Protein AF-A0A7X7KH69-F1 (afdb_monomer_lite)

Secondary structure (DSSP, 8-state):
-----SHHHHHHHHHGGGG--------------------------PPPBPPP-HHHHHHHHHHHHHHHHHHHHH--SHHHHHHHHHHHHHHHHS-----HHHHHHHHHHHHHHHHHTT-HHHHHHHHHHHHHHB--SS---HHHHHHHHHHHHHHHHT---HHHHHHHHHHHHHHHHHHGGG--HHHHHHHHHHHS--HHHHHHHHHHHHHHHHHHHHHSEEEEEEETTS-EEEEEE-TTSEEEETTS-EEEEEE-SSEEEEEETTS-EEEEESSP-TT-EEEEEESSS--EEEEEEEPPPP-----

pLDDT: mean 77.44, std 22.04, range [29.95, 98.25]

Foldseek 3Di:
DDDDDDPVVVVVVVVVVPPDDDDDDDDDDDDPDDPPPPDDDDDPQDDAAADDDDPLLVVLLVVLCVVCVVQVVVQPALQSLLVVLVVLLVVLPPPDPDDPSNSLSSLVSSLLSCLSSLNLPSNLSSLLCCLSRHDDPDPDALVVLLVQLVVLQVVLVVDPDSSSSSVSLSVSSSSLSNNLVVDDDPSNVVSCVSSPPCPVVCVVVVVLVVLVVVQLVLQAAKKWKDKPVGDTWIWGADPVQKIATPVRFIWGWDDDSFWIKTQTPVRWIKTWGPPDDQQWTKIFTDDPDGDMIMIMHHDPDPDPPDD

Structure (mmCIF, N/CA/C/O backbone):
data_AF-A0A7X7KH69-F1
#
_entry.id   AF-A0A7X7KH69-F1
#
loop_
_atom_site.group_PDB
_atom_site.id
_atom_site.type_symbol
_atom_site.label_atom_id
_atom_site.label_alt_id
_atom_site.label_comp_id
_atom_site.label_asym_id
_atom_site.label_entity_id
_atom_site.label_seq_id
_atom_site.pdbx_PDB_ins_code
_atom_site.Cartn_x
_atom_site.Cartn_y
_atom_site.Cartn_z
_atom_site.occupancy
_atom_site.B_iso_or_equiv
_atom_site.auth_seq_id
_atom_site.auth_comp_id
_atom_site.auth_asym_id
_atom_site.auth_atom_id
_atom_site.pdbx_PDB_model_num
ATOM 1 N N . MET A 1 1 ? 13.281 -44.113 -29.873 1.00 38.28 1 MET A N 1
ATOM 2 C CA . MET A 1 1 ? 14.241 -43.548 -28.903 1.00 38.28 1 MET A CA 1
ATOM 3 C C . MET A 1 1 ? 13.502 -42.483 -28.116 1.00 38.28 1 MET A C 1
ATOM 5 O O . MET A 1 1 ? 12.875 -41.625 -28.719 1.00 38.28 1 MET A O 1
ATOM 9 N N . ARG A 1 2 ? 13.436 -42.679 -26.797 1.00 35.75 2 ARG A N 1
ATOM 10 C CA . ARG A 1 2 ? 12.732 -41.837 -25.821 1.00 35.75 2 ARG A CA 1
ATOM 11 C C . ARG A 1 2 ? 13.421 -40.476 -25.715 1.00 35.75 2 ARG A C 1
ATOM 13 O O . ARG A 1 2 ? 14.634 -40.455 -25.837 1.00 35.75 2 ARG A O 1
ATOM 20 N N . ASN A 1 3 ? 12.646 -39.422 -25.457 1.00 39.16 3 ASN A N 1
ATOM 21 C CA . ASN A 1 3 ? 13.021 -38.246 -24.657 1.00 39.16 3 ASN A CA 1
ATOM 22 C C . ASN A 1 3 ? 11.737 -37.485 -24.280 1.00 39.16 3 ASN A C 1
ATOM 24 O O . ASN A 1 3 ? 11.425 -36.429 -24.816 1.00 39.16 3 ASN A O 1
ATOM 28 N N . GLY A 1 4 ? 10.954 -38.086 -23.384 1.00 44.78 4 GLY A N 1
ATOM 29 C CA . GLY A 1 4 ? 9.964 -37.387 -22.571 1.00 44.78 4 GLY A CA 1
ATOM 30 C C . GLY A 1 4 ? 10.474 -37.420 -21.137 1.00 44.78 4 GLY A C 1
ATOM 31 O O . GLY A 1 4 ? 10.320 -38.445 -20.486 1.00 44.78 4 GLY A O 1
ATOM 32 N N . SER A 1 5 ? 11.170 -36.367 -20.700 1.00 46.69 5 SER A N 1
ATOM 33 C CA . SER A 1 5 ? 11.625 -36.204 -19.310 1.00 46.69 5 SER A CA 1
ATOM 34 C C . SER A 1 5 ? 12.152 -34.784 -19.072 1.00 46.69 5 SER A C 1
ATOM 36 O O . SER A 1 5 ? 13.357 -34.579 -19.024 1.00 46.69 5 SER A O 1
ATOM 38 N N . THR A 1 6 ? 11.268 -33.788 -18.974 1.00 53.06 6 THR A N 1
ATOM 39 C CA . THR A 1 6 ? 11.650 -32.457 -18.441 1.00 53.06 6 THR A CA 1
ATOM 40 C C . THR A 1 6 ? 10.549 -31.764 -17.636 1.00 53.06 6 THR A C 1
ATOM 42 O O . THR A 1 6 ? 10.861 -30.946 -16.782 1.00 53.06 6 THR A O 1
ATOM 45 N N . ILE A 1 7 ? 9.269 -32.117 -17.808 1.00 47.06 7 ILE A N 1
ATOM 46 C CA . ILE A 1 7 ? 8.176 -31.481 -17.039 1.00 47.06 7 ILE A CA 1
ATOM 47 C C . ILE A 1 7 ? 7.897 -32.216 -15.714 1.00 47.06 7 ILE A C 1
ATOM 49 O O . ILE A 1 7 ? 7.497 -31.598 -14.732 1.00 47.06 7 ILE A O 1
ATOM 53 N N . ALA A 1 8 ? 8.167 -33.522 -15.641 1.00 39.78 8 ALA A N 1
ATOM 54 C CA . ALA A 1 8 ? 7.931 -34.305 -14.425 1.00 39.78 8 ALA A CA 1
ATOM 55 C C . ALA A 1 8 ? 9.004 -34.092 -13.337 1.00 39.78 8 ALA A C 1
ATOM 57 O O . ALA A 1 8 ? 8.704 -34.250 -12.158 1.00 39.78 8 ALA A O 1
ATOM 58 N N . GLU A 1 9 ? 10.230 -33.696 -13.697 1.00 41.50 9 GLU A N 1
ATOM 59 C CA . GLU A 1 9 ? 11.323 -33.530 -12.723 1.00 41.50 9 GLU A CA 1
ATOM 60 C C . GLU A 1 9 ? 11.293 -32.172 -12.000 1.00 41.50 9 GLU A C 1
ATOM 62 O O . GLU A 1 9 ? 11.645 -32.114 -10.823 1.00 41.50 9 GLU A O 1
ATOM 67 N N . MET A 1 10 ? 10.766 -31.103 -12.619 1.00 42.34 10 MET A N 1
ATOM 68 C CA . MET A 1 10 ? 10.585 -29.809 -11.929 1.00 42.34 10 MET A CA 1
ATOM 69 C C . MET A 1 10 ? 9.489 -29.847 -10.851 1.00 42.34 10 MET A C 1
ATOM 71 O O . MET A 1 10 ? 9.537 -29.075 -9.896 1.00 42.34 10 MET A O 1
ATOM 75 N N . LEU A 1 11 ? 8.533 -30.774 -10.956 1.00 40.66 11 LEU A N 1
ATOM 76 C CA . LEU A 1 11 ? 7.446 -30.936 -9.984 1.00 40.66 11 LEU A CA 1
ATOM 77 C C . LEU A 1 11 ? 7.886 -31.695 -8.718 1.00 40.66 11 LEU A C 1
ATOM 79 O O . LEU A 1 11 ? 7.328 -31.483 -7.645 1.00 40.66 11 LEU A O 1
ATOM 83 N N . VAL A 1 12 ? 8.925 -32.532 -8.806 1.00 39.53 12 VAL A N 1
ATOM 84 C CA . VAL A 1 12 ? 9.412 -33.324 -7.663 1.00 39.53 12 VAL A CA 1
ATOM 85 C C . VAL A 1 12 ? 10.271 -32.485 -6.713 1.00 39.53 12 VAL A C 1
ATOM 87 O O . VAL A 1 12 ? 10.205 -32.684 -5.501 1.00 39.53 12 VAL A O 1
ATOM 90 N N . VAL A 1 13 ? 11.010 -31.492 -7.217 1.00 39.88 13 VA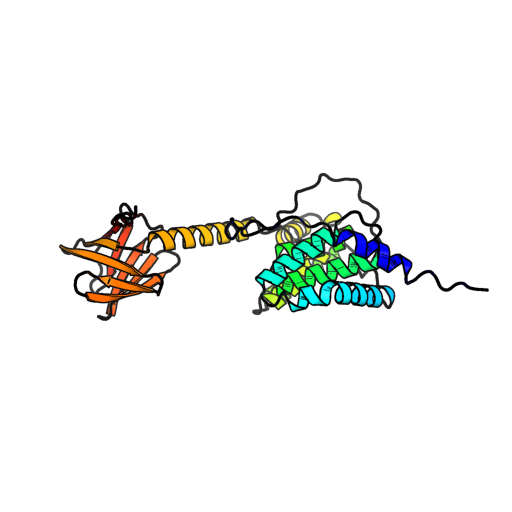L A N 1
ATOM 91 C CA . VAL A 1 13 ? 11.864 -30.639 -6.368 1.00 39.88 13 VAL A CA 1
ATOM 92 C C . VAL A 1 13 ? 11.036 -29.655 -5.528 1.00 39.88 13 VAL A C 1
ATOM 94 O O . VAL A 1 13 ? 11.417 -29.347 -4.401 1.00 39.88 13 VAL A O 1
ATOM 97 N N . LEU A 1 14 ? 9.850 -29.249 -5.998 1.00 36.12 14 LEU A N 1
ATOM 98 C CA . LEU A 1 14 ? 8.934 -28.405 -5.219 1.00 36.12 14 LEU A CA 1
ATOM 99 C C . LEU A 1 14 ? 8.156 -29.197 -4.143 1.00 36.12 14 LEU A C 1
ATOM 101 O O . LEU A 1 14 ? 7.797 -28.647 -3.103 1.00 36.12 14 LEU A O 1
ATOM 105 N N . CYS A 1 15 ? 7.922 -30.500 -4.349 1.00 32.53 15 CYS A N 1
ATOM 106 C CA . CYS A 1 15 ? 7.148 -31.334 -3.420 1.00 32.53 15 CYS A CA 1
ATOM 107 C C . CYS A 1 15 ? 7.918 -31.785 -2.164 1.00 32.53 15 CYS A C 1
ATOM 109 O O . CYS A 1 15 ? 7.284 -32.083 -1.152 1.00 32.53 15 CYS A O 1
ATOM 111 N N . VAL A 1 16 ? 9.255 -31.813 -2.173 1.00 32.88 16 VAL A N 1
ATOM 112 C CA . VAL A 1 16 ? 10.041 -32.309 -1.019 1.00 32.88 16 VAL A CA 1
ATOM 113 C C . VAL A 1 16 ? 10.088 -31.309 0.151 1.00 32.88 16 VAL A C 1
ATOM 115 O O . VAL A 1 16 ? 10.353 -31.704 1.284 1.00 32.88 16 VAL A O 1
ATOM 118 N N . VAL A 1 17 ? 9.732 -30.037 -0.055 1.00 39.84 17 VAL A N 1
ATOM 119 C CA . VAL A 1 17 ? 9.761 -29.017 1.016 1.00 39.84 17 VAL A CA 1
ATOM 120 C C . VAL A 1 17 ? 8.475 -28.998 1.870 1.00 39.84 17 VAL A C 1
ATOM 122 O O . VAL A 1 17 ? 8.477 -28.468 2.977 1.00 39.84 17 VAL A O 1
ATOM 125 N N . MET A 1 18 ? 7.385 -29.640 1.432 1.00 40.62 18 MET A N 1
ATOM 126 C CA . MET A 1 18 ? 6.078 -29.583 2.120 1.00 40.62 18 MET A CA 1
ATOM 127 C C . MET A 1 18 ? 5.853 -30.652 3.212 1.00 40.62 18 MET A C 1
ATOM 129 O O . MET A 1 18 ? 4.779 -30.693 3.809 1.00 40.62 18 MET A O 1
ATOM 133 N N . LEU A 1 19 ? 6.837 -31.509 3.512 1.00 38.75 19 LEU A N 1
ATOM 134 C CA . LEU A 1 19 ? 6.692 -32.634 4.460 1.00 38.75 19 LEU A CA 1
ATOM 135 C C . LEU A 1 19 ? 7.549 -32.517 5.737 1.00 38.75 19 LEU A C 1
ATOM 137 O O . LEU A 1 19 ? 7.843 -33.513 6.394 1.00 38.75 19 LEU A O 1
ATOM 141 N N . GLY A 1 20 ? 7.910 -31.294 6.133 1.00 29.95 20 GLY A N 1
ATOM 142 C CA . GLY A 1 20 ? 8.529 -30.995 7.428 1.00 29.95 20 GLY A CA 1
ATOM 143 C C . GLY A 1 20 ? 7.501 -30.567 8.475 1.00 29.95 20 GLY A C 1
ATOM 144 O O . GLY A 1 20 ? 7.294 -29.380 8.700 1.00 29.95 20 GLY A O 1
ATOM 145 N N . LEU A 1 21 ? 6.859 -31.546 9.109 1.00 35.81 21 LEU A N 1
ATOM 146 C CA . LEU A 1 21 ? 5.974 -31.389 10.263 1.00 35.81 21 LEU A CA 1
ATOM 147 C C . LEU A 1 21 ? 6.698 -30.639 11.408 1.00 35.81 21 LEU A C 1
ATOM 149 O O . LEU A 1 21 ? 7.581 -31.205 12.050 1.00 35.81 21 LEU A O 1
ATOM 153 N N . VAL A 1 22 ? 6.306 -29.397 11.710 1.00 35.09 22 VAL A N 1
ATOM 154 C CA . VAL A 1 22 ? 6.581 -28.767 13.013 1.00 35.09 22 VAL A CA 1
ATOM 155 C C . VAL A 1 22 ? 5.249 -28.467 13.687 1.00 35.09 22 VAL A C 1
ATOM 157 O O . VAL A 1 22 ? 4.374 -27.796 13.146 1.00 35.09 22 VAL A O 1
ATOM 160 N N . MET A 1 23 ? 5.111 -29.061 14.867 1.00 31.33 23 MET A N 1
ATOM 161 C CA . MET A 1 23 ? 3.953 -29.055 15.749 1.00 31.33 23 MET A CA 1
ATOM 162 C C . MET A 1 23 ? 3.439 -27.641 16.050 1.00 31.33 23 MET A C 1
ATOM 164 O O . MET A 1 23 ? 4.186 -26.768 16.487 1.00 31.33 23 MET A O 1
ATOM 168 N N . VAL A 1 24 ? 2.127 -27.464 15.893 1.00 35.06 24 VAL A N 1
ATOM 169 C CA . VAL A 1 24 ? 1.356 -26.344 16.440 1.00 35.06 24 VAL A CA 1
ATOM 170 C C . VAL A 1 24 ? 1.336 -26.441 17.968 1.00 35.06 24 VAL A C 1
ATOM 172 O O . VAL A 1 24 ? 0.975 -27.479 18.518 1.00 35.06 24 VAL A O 1
ATOM 175 N N . SER A 1 25 ? 1.647 -25.334 18.644 1.00 30.48 25 SER A N 1
ATOM 176 C CA . SER A 1 25 ? 1.255 -25.076 20.034 1.00 30.48 25 SER A CA 1
ATOM 177 C C . SER A 1 25 ? 0.552 -23.707 20.099 1.00 30.48 25 SER A C 1
ATOM 179 O O . SER A 1 25 ? 1.049 -22.768 19.470 1.00 30.48 25 SER A O 1
ATOM 181 N N . PRO A 1 26 ? -0.604 -23.552 20.780 1.00 46.53 26 PRO A N 1
ATOM 182 C CA . PRO A 1 26 ? -1.408 -22.337 20.712 1.00 46.53 26 PRO A CA 1
ATOM 183 C C . PRO A 1 26 ? -1.217 -21.464 21.961 1.00 46.53 26 PRO A C 1
ATOM 185 O O . PRO A 1 26 ? -1.762 -21.773 23.015 1.00 46.53 26 PRO A O 1
ATOM 188 N N . ALA A 1 27 ? -0.495 -20.348 21.853 1.00 35.38 27 ALA A N 1
ATOM 189 C CA . ALA A 1 27 ? -0.622 -19.215 22.779 1.00 35.38 27 ALA A CA 1
ATOM 190 C C . ALA A 1 27 ? 0.132 -17.989 22.242 1.00 35.38 27 ALA A C 1
ATOM 192 O O . ALA A 1 27 ? 1.356 -17.996 22.157 1.00 35.38 27 ALA A O 1
ATOM 193 N N . GLY A 1 28 ? -0.588 -16.916 21.913 1.00 30.09 28 GLY A N 1
ATOM 194 C CA . GLY A 1 28 ? 0.017 -15.622 21.586 1.00 30.09 28 GLY A CA 1
ATOM 195 C C . GLY A 1 28 ? -0.954 -14.719 20.833 1.00 30.09 28 GLY A C 1
ATOM 196 O O . GLY A 1 28 ? -1.352 -15.041 19.722 1.00 30.09 28 GLY A O 1
ATOM 197 N N . GLY A 1 29 ? -1.380 -13.627 21.471 1.00 32.28 29 GLY A N 1
ATOM 198 C CA . GLY A 1 29 ? -2.400 -12.697 20.981 1.00 32.28 29 GLY A CA 1
ATOM 199 C C . GLY A 1 29 ? -2.051 -11.937 19.687 1.00 32.28 29 GLY A C 1
ATOM 200 O O . GLY A 1 29 ? -0.991 -12.137 19.098 1.00 32.28 29 GLY A O 1
ATOM 201 N N . PRO A 1 30 ? -2.956 -11.051 19.227 1.00 35.72 30 PRO A N 1
ATOM 202 C CA . PRO A 1 30 ? -2.847 -10.390 17.932 1.00 35.72 30 PRO A CA 1
ATOM 203 C C . PRO A 1 30 ? -1.725 -9.345 17.941 1.00 35.72 30 PRO A C 1
ATOM 205 O O . PRO A 1 30 ? -1.923 -8.203 18.352 1.00 35.72 30 PRO A O 1
ATOM 208 N N . SER A 1 31 ? -0.550 -9.729 17.454 1.00 36.06 31 SER A N 1
ATOM 209 C CA . SER A 1 31 ? 0.485 -8.779 17.056 1.00 36.06 31 SER A CA 1
ATOM 210 C C . SER A 1 31 ? 0.072 -8.122 15.740 1.00 36.06 31 SER A C 1
ATOM 212 O O . SER A 1 31 ? -0.115 -8.789 14.722 1.00 36.06 31 SER A O 1
ATOM 214 N N . ALA A 1 32 ? -0.089 -6.801 15.762 1.00 34.59 32 ALA A N 1
ATOM 215 C CA . ALA A 1 32 ? -0.146 -5.993 14.555 1.00 34.59 32 ALA A CA 1
ATOM 216 C C . ALA A 1 32 ? 1.238 -6.031 13.890 1.00 34.59 32 ALA A C 1
ATOM 218 O O . ALA A 1 32 ? 2.151 -5.311 14.291 1.00 34.59 32 ALA A O 1
ATOM 219 N N . THR A 1 33 ? 1.411 -6.916 12.911 1.00 37.66 33 THR A N 1
ATOM 220 C CA . THR A 1 33 ? 2.629 -6.992 12.102 1.00 37.66 33 THR A CA 1
ATOM 221 C C . THR A 1 33 ? 2.668 -5.795 11.161 1.00 37.66 33 THR A C 1
ATOM 223 O O . THR A 1 33 ? 2.050 -5.802 10.103 1.00 37.66 33 THR A O 1
ATOM 226 N N . THR A 1 34 ? 3.381 -4.745 11.554 1.00 31.62 34 THR A N 1
ATOM 227 C CA . THR A 1 34 ? 3.926 -3.766 10.610 1.00 31.62 34 THR A CA 1
ATOM 228 C C . THR A 1 34 ? 5.291 -4.270 10.155 1.00 31.62 34 THR A C 1
ATOM 230 O O . THR A 1 34 ? 6.212 -4.336 10.975 1.00 31.62 34 THR A O 1
ATOM 233 N N . CYS A 1 35 ? 5.440 -4.609 8.872 1.00 35.09 35 CYS A N 1
ATOM 234 C CA . CYS A 1 35 ? 6.754 -4.871 8.288 1.00 35.09 35 CYS A CA 1
ATOM 235 C C . CYS A 1 35 ? 7.529 -3.554 8.196 1.00 35.09 35 CYS A C 1
ATOM 237 O O . CYS A 1 35 ? 7.359 -2.768 7.270 1.00 35.09 35 CYS A O 1
ATOM 239 N N . THR A 1 36 ? 8.381 -3.305 9.189 1.00 33.97 36 THR A N 1
ATOM 240 C CA . THR A 1 36 ? 9.466 -2.333 9.048 1.00 33.97 36 THR A CA 1
ATOM 241 C C . THR A 1 36 ? 10.551 -3.014 8.226 1.00 33.97 36 THR A C 1
ATOM 243 O O . THR A 1 36 ? 11.227 -3.909 8.732 1.00 33.97 36 THR A O 1
ATOM 246 N N . ALA A 1 37 ? 10.704 -2.624 6.962 1.00 35.25 37 ALA A N 1
ATOM 247 C CA . ALA A 1 37 ? 11.856 -3.030 6.171 1.00 35.25 37 ALA A CA 1
ATOM 248 C C . ALA A 1 37 ? 13.125 -2.501 6.858 1.00 35.25 37 ALA A C 1
ATOM 250 O O . ALA A 1 37 ? 13.285 -1.292 7.038 1.00 35.25 37 ALA A O 1
ATOM 251 N N . ALA A 1 38 ? 14.000 -3.410 7.288 1.00 33.12 38 ALA A N 1
ATOM 252 C CA . ALA A 1 38 ? 15.310 -3.051 7.805 1.00 33.12 38 ALA A CA 1
ATOM 253 C C . ALA A 1 38 ? 16.085 -2.316 6.704 1.00 33.12 38 ALA A C 1
ATOM 255 O O . ALA A 1 38 ? 16.201 -2.809 5.582 1.00 33.12 38 ALA A O 1
ATOM 256 N N . ALA A 1 39 ? 16.587 -1.125 7.026 1.00 35.16 39 ALA A N 1
ATOM 257 C CA . ALA A 1 39 ? 17.490 -0.385 6.162 1.00 35.16 39 AL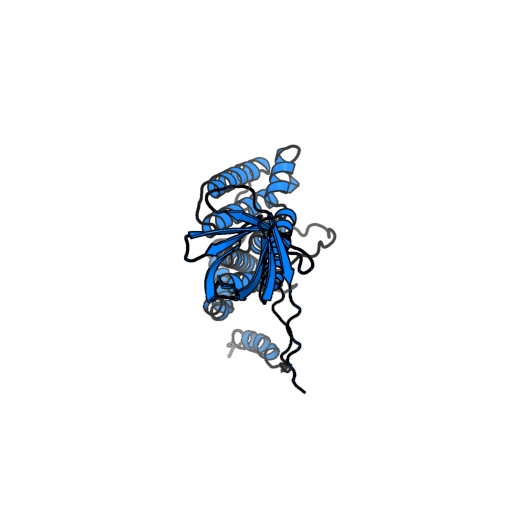A A CA 1
ATOM 258 C C . ALA A 1 39 ? 18.796 -1.182 6.032 1.00 35.16 39 ALA A C 1
ATOM 260 O O . ALA A 1 39 ? 19.631 -1.163 6.934 1.00 35.16 39 ALA A O 1
ATOM 261 N N . ALA A 1 40 ? 18.929 -1.931 4.940 1.00 33.50 40 ALA A N 1
ATOM 262 C CA . ALA A 1 40 ? 20.193 -2.516 4.532 1.00 33.50 40 ALA A CA 1
ATOM 263 C C . ALA A 1 40 ? 21.113 -1.400 4.011 1.00 33.50 40 ALA A C 1
ATOM 265 O O . ALA A 1 40 ? 20.673 -0.509 3.282 1.00 33.50 40 ALA A O 1
ATOM 266 N N . GLU A 1 41 ? 22.380 -1.442 4.422 1.00 30.11 41 GLU A N 1
ATOM 267 C CA . GLU A 1 41 ? 23.440 -0.553 3.942 1.00 30.11 41 GLU A CA 1
ATOM 268 C C . GLU A 1 41 ? 23.620 -0.657 2.412 1.00 30.11 41 GLU A C 1
ATOM 270 O O . GLU A 1 41 ? 23.352 -1.715 1.830 1.00 30.11 41 GLU A O 1
ATOM 275 N N . PRO A 1 42 ? 24.066 0.424 1.739 1.00 35.38 42 PRO A N 1
ATOM 276 C CA . PRO A 1 42 ? 24.107 0.492 0.285 1.00 35.38 42 PRO A CA 1
ATOM 277 C C . PRO A 1 42 ? 25.222 -0.409 -0.256 1.00 35.38 42 PRO A C 1
ATOM 279 O O . PRO A 1 42 ? 26.396 -0.043 -0.280 1.00 35.38 42 PRO A O 1
ATOM 282 N N . SER A 1 43 ? 24.840 -1.601 -0.699 1.00 39.50 43 SER A N 1
ATOM 283 C CA . SER A 1 43 ? 25.637 -2.412 -1.619 1.00 39.50 43 SER A CA 1
ATOM 284 C C . SER A 1 43 ? 25.597 -1.755 -3.005 1.00 39.50 43 SER A C 1
ATOM 286 O O . SER A 1 43 ? 24.605 -1.112 -3.353 1.00 39.50 43 SER A O 1
ATOM 288 N N . GLU A 1 44 ? 26.693 -1.852 -3.769 1.00 38.41 44 GLU A N 1
ATOM 289 C CA . GLU A 1 44 ? 26.813 -1.291 -5.125 1.00 38.41 44 GLU A CA 1
ATOM 290 C C . GLU A 1 44 ? 25.542 -1.525 -5.960 1.00 38.41 44 GLU A C 1
ATOM 292 O O . GLU A 1 44 ? 24.983 -2.626 -5.914 1.00 38.41 44 GLU A O 1
ATOM 297 N N . PRO A 1 45 ? 25.068 -0.525 -6.732 1.00 48.53 45 PRO A N 1
ATOM 298 C CA . PRO A 1 45 ? 23.825 -0.664 -7.470 1.00 48.53 45 PRO A CA 1
ATOM 299 C C . PRO A 1 45 ? 23.994 -1.745 -8.538 1.00 48.53 45 PRO A C 1
ATOM 301 O O . PRO A 1 45 ? 24.635 -1.532 -9.568 1.00 48.53 45 PRO A O 1
ATOM 304 N N . ALA A 1 46 ? 23.399 -2.913 -8.293 1.00 58.84 46 ALA A N 1
ATOM 305 C CA . ALA A 1 46 ? 23.218 -3.926 -9.316 1.00 58.84 46 ALA A CA 1
ATOM 306 C C . ALA A 1 46 ? 22.538 -3.276 -10.533 1.00 58.84 46 ALA A C 1
ATOM 308 O O . ALA A 1 46 ? 21.586 -2.504 -10.389 1.00 58.84 46 ALA A O 1
ATOM 309 N N . ALA A 1 47 ? 23.047 -3.552 -11.736 1.00 76.75 47 ALA A N 1
ATOM 310 C CA . ALA A 1 47 ? 22.494 -2.978 -12.956 1.00 76.75 47 ALA A CA 1
ATOM 311 C C . ALA A 1 47 ? 20.998 -3.321 -13.075 1.00 76.75 47 ALA A C 1
ATOM 313 O O . ALA A 1 47 ? 20.617 -4.493 -13.009 1.00 76.75 47 ALA A O 1
ATOM 314 N N . LYS A 1 48 ? 20.152 -2.295 -13.254 1.00 87.50 48 LYS A N 1
ATOM 315 C CA . LYS A 1 48 ? 18.702 -2.475 -13.411 1.00 87.50 48 LYS A CA 1
ATOM 316 C C . LYS A 1 48 ? 18.407 -3.348 -14.626 1.00 87.50 48 LYS A C 1
ATOM 318 O O . LYS A 1 48 ? 18.974 -3.144 -15.700 1.00 87.50 48 LYS A O 1
ATOM 323 N N . GLN A 1 49 ? 17.485 -4.288 -14.472 1.00 90.00 49 GLN A N 1
ATOM 324 C CA . GLN A 1 49 ? 17.080 -5.189 -15.545 1.00 90.00 49 GLN A CA 1
ATOM 325 C C . GLN A 1 49 ? 16.084 -4.494 -16.488 1.00 90.00 49 GLN A C 1
ATOM 327 O O . GLN A 1 49 ? 15.327 -3.624 -16.047 1.00 90.00 49 GLN A O 1
ATOM 332 N N . PRO A 1 50 ? 16.025 -4.857 -17.780 1.00 90.62 50 PRO A N 1
ATOM 333 C CA . PRO A 1 50 ? 14.947 -4.400 -18.650 1.00 90.62 50 PRO A CA 1
ATOM 334 C C . PRO A 1 50 ? 13.585 -4.761 -18.052 1.00 90.62 50 PRO A C 1
ATOM 336 O O . PRO A 1 50 ? 13.403 -5.868 -17.541 1.00 90.62 50 PRO A O 1
ATOM 339 N N . ARG A 1 51 ? 12.621 -3.838 -18.115 1.00 92.06 51 ARG A N 1
ATOM 340 C CA . ARG A 1 51 ? 11.256 -4.105 -17.650 1.00 92.06 51 ARG A CA 1
ATOM 341 C C . ARG A 1 51 ? 10.623 -5.207 -18.512 1.00 92.06 51 ARG A C 1
ATOM 343 O O . ARG A 1 51 ? 10.532 -5.025 -19.727 1.00 92.06 51 ARG A O 1
ATOM 350 N N . PRO A 1 52 ? 10.152 -6.317 -17.919 1.00 93.12 52 PRO A N 1
ATOM 351 C CA . PRO A 1 52 ? 9.400 -7.332 -18.646 1.00 93.12 52 PRO A CA 1
ATOM 352 C C . PRO A 1 52 ? 8.128 -6.743 -19.269 1.00 93.12 52 PRO A C 1
ATOM 354 O O . PRO A 1 52 ? 7.443 -5.934 -18.647 1.00 93.12 52 PRO A O 1
ATOM 357 N N . ALA A 1 53 ? 7.798 -7.161 -20.490 1.00 91.31 53 ALA A N 1
ATOM 358 C CA . ALA A 1 53 ? 6.622 -6.703 -21.228 1.00 91.31 53 ALA A CA 1
ATOM 359 C C . ALA A 1 53 ? 6.101 -7.801 -22.173 1.00 91.31 53 ALA A C 1
ATOM 361 O O . ALA A 1 53 ? 6.757 -8.827 -22.369 1.00 91.31 53 ALA A O 1
ATOM 362 N N . GLY A 1 54 ? 4.922 -7.576 -22.763 1.00 92.31 54 GLY A N 1
ATOM 363 C CA . GLY A 1 54 ? 4.319 -8.477 -23.750 1.00 92.31 54 GLY A CA 1
ATOM 364 C C . GLY A 1 54 ? 4.082 -9.892 -23.213 1.00 92.31 54 GLY A C 1
ATOM 365 O O . GLY A 1 54 ? 3.736 -10.073 -22.043 1.00 92.31 54 GLY A O 1
ATOM 366 N N . ASP A 1 55 ? 4.297 -10.891 -24.067 1.00 92.94 55 ASP A N 1
ATOM 367 C CA . ASP A 1 55 ? 3.999 -12.299 -23.772 1.00 92.94 55 ASP A CA 1
ATOM 368 C C . ASP A 1 55 ? 4.784 -12.845 -22.573 1.00 92.94 55 ASP A C 1
ATOM 370 O O . ASP A 1 55 ? 4.252 -13.634 -21.795 1.00 92.94 55 ASP A O 1
ATOM 374 N N . ALA A 1 56 ? 6.028 -12.394 -22.378 1.00 90.81 56 ALA A N 1
ATOM 375 C CA . ALA A 1 56 ? 6.856 -12.826 -21.254 1.00 90.81 56 ALA A CA 1
ATOM 376 C C . ALA A 1 56 ? 6.264 -12.382 -19.909 1.00 90.81 56 ALA A C 1
ATOM 378 O O . ALA A 1 56 ? 6.221 -13.164 -18.959 1.00 90.81 56 ALA A O 1
ATOM 379 N N . LEU A 1 57 ? 5.766 -11.142 -19.836 1.00 94.31 57 LEU A N 1
ATOM 380 C CA . LEU A 1 57 ? 5.081 -10.650 -18.644 1.00 94.31 57 LEU A CA 1
ATOM 381 C C . LEU A 1 57 ? 3.730 -11.344 -18.456 1.00 94.31 57 LEU A C 1
ATOM 383 O O . LEU A 1 57 ? 3.402 -11.730 -17.341 1.00 94.31 57 LEU A O 1
ATOM 387 N N . ALA A 1 58 ? 2.964 -11.537 -19.530 1.00 95.12 58 ALA A N 1
ATOM 388 C CA . ALA A 1 58 ? 1.666 -12.203 -19.452 1.00 95.12 58 ALA A CA 1
ATOM 389 C C . ALA A 1 58 ? 1.789 -13.655 -18.953 1.00 95.12 58 ALA A C 1
ATOM 391 O O . ALA A 1 58 ? 1.004 -14.091 -18.111 1.00 95.12 58 ALA A O 1
ATOM 392 N N . ALA A 1 59 ? 2.797 -14.395 -19.425 1.00 94.25 59 ALA A N 1
ATOM 393 C CA . ALA A 1 59 ? 3.076 -15.753 -18.966 1.00 94.25 59 ALA A CA 1
ATOM 394 C C . ALA A 1 59 ? 3.505 -15.785 -17.490 1.00 94.25 59 ALA A C 1
ATOM 396 O O . ALA A 1 59 ? 3.024 -16.627 -16.731 1.00 94.25 59 ALA A O 1
ATOM 397 N N . ALA A 1 60 ? 4.364 -14.850 -17.076 1.00 94.62 60 ALA A N 1
ATOM 398 C CA . ALA A 1 60 ? 4.806 -14.734 -15.691 1.00 94.62 60 ALA A CA 1
ATOM 399 C C . ALA A 1 60 ? 3.661 -14.349 -14.739 1.00 94.62 60 ALA A C 1
ATOM 401 O O . ALA A 1 60 ? 3.501 -14.986 -13.702 1.00 94.62 60 ALA A O 1
ATOM 402 N N . ASP A 1 61 ? 2.833 -13.362 -15.100 1.00 96.00 61 ASP A N 1
ATOM 403 C CA . ASP A 1 61 ? 1.657 -12.960 -14.314 1.00 96.00 61 ASP A CA 1
ATOM 404 C C . ASP A 1 61 ? 0.676 -14.123 -14.159 1.00 96.00 61 ASP A C 1
ATOM 406 O O . ASP A 1 61 ? 0.247 -14.418 -13.045 1.00 96.00 61 ASP A O 1
ATOM 410 N N . LYS A 1 62 ? 0.403 -14.857 -15.244 1.00 96.50 62 LYS A N 1
ATOM 411 C CA . LYS A 1 62 ? -0.433 -16.057 -15.186 1.00 96.50 62 LYS A CA 1
ATOM 412 C C . LYS A 1 62 ? 0.145 -17.108 -14.233 1.00 96.50 62 LYS A C 1
ATOM 414 O O . LYS A 1 62 ? -0.569 -17.557 -13.343 1.00 96.50 62 LYS A O 1
ATOM 419 N N . SER A 1 63 ? 1.420 -17.464 -14.395 1.00 94.38 63 SER A N 1
ATOM 420 C CA . SER A 1 63 ? 2.101 -18.466 -13.561 1.00 94.38 63 SER A CA 1
ATOM 421 C C . SER A 1 63 ? 2.066 -18.089 -12.076 1.00 94.38 63 SER A C 1
ATOM 423 O O . SER A 1 63 ? 1.657 -18.882 -11.228 1.00 94.38 63 SER A O 1
ATOM 425 N N . VAL A 1 64 ? 2.408 -16.837 -11.755 1.00 95.25 64 VAL A N 1
ATOM 426 C CA . VAL A 1 64 ? 2.375 -16.321 -10.382 1.00 95.25 64 VAL A CA 1
ATOM 427 C C . VAL A 1 64 ? 0.948 -16.348 -9.830 1.00 95.25 64 VAL A C 1
ATOM 429 O O . VAL A 1 64 ? 0.723 -16.838 -8.726 1.00 95.25 64 VAL A O 1
ATOM 432 N N . ARG A 1 65 ? -0.053 -15.879 -10.578 1.00 96.81 65 ARG A N 1
ATOM 433 C CA . ARG A 1 65 ? -1.445 -15.895 -10.103 1.00 96.81 65 ARG A CA 1
ATOM 434 C C . ARG A 1 65 ? -1.975 -17.306 -9.884 1.00 96.81 65 ARG A C 1
ATOM 436 O O . ARG A 1 65 ? -2.673 -17.516 -8.899 1.00 96.81 65 ARG A O 1
ATOM 443 N N . GLU A 1 66 ? -1.633 -18.258 -10.748 1.00 97.00 66 GLU A N 1
ATOM 444 C CA . GLU A 1 66 ? -1.979 -19.672 -10.568 1.00 97.00 66 GLU A CA 1
ATOM 445 C C . GLU A 1 66 ? -1.330 -20.240 -9.299 1.00 97.00 66 GLU A C 1
ATOM 447 O O . GLU A 1 66 ? -2.010 -20.880 -8.499 1.00 97.00 66 GLU A O 1
ATOM 452 N N . LEU A 1 67 ? -0.055 -19.925 -9.049 1.00 94.56 67 LEU A N 1
ATOM 453 C CA . LEU A 1 67 ? 0.666 -20.358 -7.849 1.00 94.56 67 LEU A CA 1
ATOM 454 C C . LEU A 1 67 ? 0.044 -19.822 -6.547 1.00 94.56 67 LEU A C 1
ATOM 456 O O . LEU A 1 67 ? 0.031 -20.516 -5.529 1.00 94.56 67 LEU A O 1
ATOM 460 N N . PHE A 1 68 ? -0.470 -18.590 -6.561 1.00 94.81 68 PHE A N 1
ATOM 461 C CA . PHE A 1 68 ? -1.048 -17.939 -5.380 1.00 94.81 68 PHE A CA 1
ATOM 462 C C . PHE A 1 68 ? -2.584 -17.948 -5.344 1.00 94.81 68 PHE A C 1
ATOM 464 O O . PHE A 1 68 ? -3.157 -17.373 -4.415 1.00 94.81 68 PHE A O 1
ATOM 471 N N . ALA A 1 69 ? -3.260 -18.615 -6.285 1.00 96.81 69 ALA A N 1
ATOM 472 C CA . ALA A 1 69 ? -4.718 -18.581 -6.439 1.00 96.81 69 ALA A CA 1
ATOM 473 C C . ALA A 1 69 ? -5.461 -18.917 -5.134 1.00 96.81 69 ALA A C 1
ATOM 475 O O . ALA A 1 69 ? -6.257 -18.111 -4.650 1.00 96.81 69 ALA A O 1
ATOM 476 N N . ASP A 1 70 ? -5.114 -20.034 -4.489 1.00 94.69 70 ASP A N 1
ATOM 477 C CA . ASP A 1 70 ? -5.741 -20.479 -3.235 1.00 94.69 70 ASP A CA 1
ATOM 478 C C . ASP A 1 70 ? -5.510 -19.508 -2.067 1.00 94.69 70 ASP A C 1
ATOM 480 O O . ASP A 1 70 ? -6.304 -19.415 -1.126 1.00 94.69 70 ASP A O 1
ATOM 484 N N . ARG A 1 71 ? -4.376 -18.801 -2.063 1.00 92.38 71 ARG A N 1
ATOM 485 C CA . ARG A 1 71 ? -4.052 -17.815 -1.020 1.00 92.38 71 ARG A CA 1
ATOM 486 C C . ARG A 1 71 ? -4.819 -16.522 -1.257 1.00 92.38 71 ARG A C 1
ATOM 488 O O . ARG A 1 71 ? -5.383 -15.984 -0.307 1.00 92.38 71 ARG A O 1
ATOM 495 N N . LEU A 1 72 ? -4.912 -16.081 -2.510 1.00 93.06 72 LEU A N 1
ATOM 496 C CA . LEU A 1 72 ? -5.730 -14.939 -2.913 1.00 93.06 72 LEU A CA 1
ATOM 497 C C . LEU A 1 72 ? -7.213 -15.199 -2.610 1.00 93.06 72 LEU A C 1
ATOM 499 O O . LEU A 1 72 ? -7.884 -14.337 -2.046 1.00 93.06 72 LEU A O 1
ATOM 503 N N . GLU A 1 73 ? -7.728 -16.394 -2.904 1.00 93.38 73 GLU A N 1
ATOM 504 C CA . GLU A 1 73 ? -9.129 -16.734 -2.636 1.00 93.38 73 GLU A CA 1
ATOM 505 C C . GLU A 1 73 ? -9.455 -16.752 -1.133 1.00 93.38 73 GLU A C 1
ATOM 507 O O . GLU A 1 73 ? -10.536 -16.317 -0.716 1.00 93.38 73 GLU A O 1
ATOM 512 N N . ARG A 1 74 ? -8.516 -17.226 -0.304 1.00 88.94 74 ARG A N 1
ATOM 513 C CA . ARG A 1 74 ? -8.663 -17.232 1.160 1.00 88.94 74 ARG A CA 1
ATOM 514 C C . ARG A 1 74 ? -8.520 -15.844 1.776 1.00 88.94 74 ARG A C 1
ATOM 516 O O . ARG A 1 74 ? -9.208 -15.553 2.753 1.00 88.94 74 ARG A O 1
ATOM 523 N N . ALA A 1 75 ? -7.689 -14.975 1.206 1.00 87.06 75 ALA A N 1
ATOM 524 C CA . ALA A 1 75 ? -7.487 -13.607 1.673 1.00 87.06 75 ALA A CA 1
ATOM 525 C C . ALA A 1 75 ? -8.675 -12.700 1.297 1.00 87.06 75 ALA A C 1
ATOM 527 O O . ALA A 1 75 ? -8.571 -11.831 0.441 1.00 87.06 75 ALA A O 1
ATOM 528 N N . ARG A 1 76 ? -9.851 -12.899 1.898 1.00 84.44 76 ARG A N 1
ATOM 529 C CA . ARG A 1 76 ? -11.069 -12.142 1.527 1.00 84.44 76 ARG A CA 1
ATOM 530 C C . ARG A 1 76 ? -11.190 -10.798 2.234 1.00 84.44 76 ARG A C 1
ATOM 532 O O . ARG A 1 76 ? -11.910 -9.920 1.765 1.00 84.44 76 ARG A O 1
ATOM 539 N N . LEU A 1 77 ? -10.513 -10.640 3.368 1.00 81.81 77 LEU A N 1
ATOM 540 C CA . LEU A 1 77 ? -10.529 -9.409 4.146 1.00 81.81 77 LEU A CA 1
ATOM 541 C C . LEU A 1 77 ? -9.308 -8.544 3.811 1.00 81.81 77 LEU A C 1
ATOM 543 O O . LEU A 1 77 ? -8.235 -9.089 3.543 1.00 81.81 77 LEU A O 1
ATOM 547 N N . PRO A 1 78 ? -9.413 -7.206 3.920 1.00 82.69 78 PRO A N 1
ATOM 548 C CA . PRO A 1 78 ? -8.270 -6.320 3.704 1.00 82.69 78 PRO A CA 1
ATOM 549 C C . PRO A 1 78 ? -7.053 -6.673 4.574 1.00 82.69 78 PRO A C 1
ATOM 551 O O . PRO A 1 78 ? -5.924 -6.660 4.103 1.00 82.69 78 PRO A O 1
ATOM 554 N N . ALA A 1 79 ? -7.268 -7.074 5.831 1.00 82.62 79 ALA A N 1
ATOM 555 C CA . ALA A 1 79 ? -6.172 -7.475 6.714 1.00 82.62 79 ALA A CA 1
ATOM 556 C C . ALA A 1 79 ? -5.433 -8.735 6.223 1.00 82.62 79 ALA A C 1
ATOM 558 O O . ALA A 1 79 ? -4.220 -8.835 6.386 1.00 82.62 79 ALA A O 1
ATOM 559 N N . ASP A 1 80 ? -6.146 -9.682 5.611 1.00 79.00 80 ASP A N 1
ATOM 560 C CA . ASP A 1 80 ? -5.538 -10.899 5.067 1.00 79.00 80 ASP A CA 1
ATOM 561 C C . ASP A 1 80 ? -4.818 -10.610 3.745 1.00 79.00 80 ASP A C 1
ATOM 563 O O . ASP A 1 80 ? -3.747 -11.157 3.497 1.00 79.00 80 ASP A O 1
ATOM 567 N N . ARG A 1 81 ? -5.353 -9.686 2.934 1.00 87.19 81 ARG A N 1
ATOM 568 C CA . ARG A 1 81 ? -4.674 -9.163 1.739 1.00 87.19 81 ARG A CA 1
ATOM 569 C C . ARG A 1 81 ? -3.373 -8.448 2.100 1.00 87.19 81 ARG A C 1
ATOM 571 O O . ARG A 1 81 ? -2.354 -8.714 1.478 1.00 87.19 81 ARG A O 1
ATOM 578 N N . ALA A 1 82 ? -3.370 -7.620 3.143 1.00 86.19 82 ALA A N 1
ATOM 579 C CA . ALA A 1 82 ? -2.158 -6.954 3.621 1.00 86.19 82 ALA A CA 1
ATOM 580 C C . ALA A 1 82 ? -1.070 -7.963 4.032 1.00 86.19 82 ALA A C 1
ATOM 582 O O . ALA A 1 82 ? 0.072 -7.855 3.592 1.00 86.19 82 ALA A O 1
ATOM 583 N N . LYS A 1 83 ? -1.434 -9.002 4.799 1.00 86.94 83 LYS A N 1
ATOM 584 C CA . LYS A 1 83 ? -0.499 -10.082 5.169 1.00 86.94 83 LYS A CA 1
ATOM 585 C C . LYS A 1 83 ? 0.055 -10.801 3.944 1.00 86.94 83 LYS A C 1
ATOM 587 O O . LYS A 1 83 ? 1.266 -10.957 3.834 1.00 86.94 83 LYS A O 1
ATOM 592 N N . LEU A 1 84 ? -0.821 -11.187 3.014 1.00 91.25 84 LEU A N 1
ATOM 593 C CA . LEU A 1 84 ? -0.408 -11.853 1.784 1.00 91.25 84 LEU A CA 1
ATOM 594 C C . LEU A 1 84 ? 0.531 -10.966 0.959 1.00 91.25 84 LEU A C 1
ATOM 596 O O . LEU A 1 84 ? 1.523 -11.456 0.438 1.00 91.25 84 LEU A O 1
ATOM 600 N N . ALA A 1 85 ? 0.270 -9.662 0.875 1.00 94.31 85 ALA A N 1
ATOM 601 C CA . ALA A 1 85 ? 1.149 -8.729 0.182 1.00 94.31 85 ALA A CA 1
ATOM 602 C C . ALA A 1 85 ? 2.562 -8.692 0.786 1.00 94.31 85 ALA A C 1
ATOM 604 O O . ALA A 1 85 ? 3.538 -8.737 0.038 1.00 94.31 85 ALA A O 1
ATOM 605 N N . CYS A 1 86 ? 2.683 -8.672 2.117 1.00 91.38 86 CYS A N 1
ATOM 606 C CA . CYS A 1 86 ? 3.978 -8.764 2.795 1.00 91.38 86 CYS A CA 1
ATOM 607 C C . CYS A 1 86 ? 4.695 -10.084 2.481 1.00 91.38 86 CYS A C 1
ATOM 609 O O . CYS A 1 86 ? 5.870 -10.068 2.126 1.00 91.38 86 CYS A O 1
ATOM 611 N N . GLU A 1 87 ? 3.984 -11.212 2.524 1.00 89.88 87 GLU A N 1
ATOM 612 C CA . GLU A 1 87 ? 4.548 -12.525 2.183 1.00 89.88 87 GLU A CA 1
ATOM 613 C C . GLU A 1 87 ? 5.035 -12.568 0.722 1.00 89.88 87 GLU A C 1
ATOM 615 O O . GLU A 1 87 ? 6.112 -13.086 0.437 1.00 89.88 87 GLU A O 1
ATOM 620 N N . LEU A 1 88 ? 4.278 -11.988 -0.218 1.00 94.56 88 LEU A N 1
ATOM 621 C CA . LEU A 1 88 ? 4.684 -11.882 -1.624 1.00 94.56 88 LEU A CA 1
ATOM 622 C C . LEU A 1 88 ? 5.951 -11.024 -1.784 1.00 94.56 88 LEU A C 1
ATOM 624 O O . LEU A 1 88 ? 6.826 -11.377 -2.573 1.00 94.56 88 LEU A O 1
ATOM 628 N N . LEU A 1 89 ? 6.078 -9.926 -1.027 1.00 92.56 89 LEU A N 1
ATOM 629 C CA . LEU A 1 89 ? 7.276 -9.078 -1.029 1.00 92.56 89 LEU A CA 1
ATOM 630 C C . LEU A 1 89 ? 8.503 -9.790 -0.467 1.00 92.56 89 LEU A C 1
ATOM 632 O O . LEU A 1 89 ? 9.602 -9.595 -0.984 1.00 92.56 89 LEU A O 1
ATOM 636 N N . GLU A 1 90 ? 8.336 -10.587 0.584 1.00 89.12 90 GLU A N 1
ATOM 637 C CA . GLU A 1 90 ? 9.414 -11.399 1.150 1.00 89.12 90 GLU A CA 1
ATOM 638 C C . GLU A 1 90 ? 9.896 -12.436 0.132 1.00 89.12 90 GLU A C 1
ATOM 640 O O . GLU A 1 90 ? 11.096 -12.533 -0.129 1.00 89.12 90 GLU A O 1
ATOM 645 N N . ILE A 1 91 ? 8.967 -13.137 -0.528 1.00 89.25 91 ILE A N 1
ATOM 646 C CA . ILE A 1 91 ? 9.292 -14.107 -1.584 1.00 89.25 91 ILE A CA 1
ATOM 647 C C . ILE A 1 91 ? 9.995 -13.411 -2.759 1.00 89.25 91 ILE A C 1
ATOM 649 O O . ILE A 1 91 ? 10.996 -13.915 -3.257 1.00 89.25 91 ILE A O 1
ATOM 653 N N . ALA A 1 92 ? 9.530 -12.228 -3.173 1.00 89.25 92 ALA A N 1
ATOM 654 C CA . ALA A 1 92 ? 10.142 -11.467 -4.263 1.00 89.25 92 ALA A CA 1
ATOM 655 C C . ALA A 1 92 ? 11.543 -10.924 -3.935 1.00 89.25 92 ALA A C 1
ATOM 657 O O . ALA A 1 92 ? 12.279 -10.532 -4.842 1.00 89.25 92 ALA A O 1
ATOM 658 N N . GLN A 1 93 ? 11.913 -10.842 -2.659 1.00 84.94 93 GLN A N 1
ATOM 659 C CA . GLN A 1 93 ? 13.236 -10.397 -2.215 1.00 84.94 93 GLN A CA 1
ATOM 660 C C . GLN A 1 93 ? 14.186 -11.555 -1.921 1.00 84.94 93 GLN A C 1
ATOM 662 O O . GLN A 1 93 ? 15.396 -11.331 -1.879 1.00 84.94 93 GLN A O 1
ATOM 667 N N . ALA A 1 94 ? 13.669 -12.771 -1.739 1.00 78.19 94 ALA A N 1
ATOM 668 C CA . ALA A 1 94 ? 14.494 -13.938 -1.493 1.00 78.19 94 ALA A CA 1
ATOM 669 C C . ALA A 1 94 ? 15.497 -14.143 -2.650 1.00 78.19 94 ALA A C 1
ATOM 671 O O . ALA A 1 94 ? 15.117 -14.028 -3.820 1.00 78.19 94 ALA A O 1
ATOM 672 N N . PRO A 1 95 ? 16.775 -14.443 -2.351 1.00 65.88 95 PRO A N 1
ATOM 673 C CA . PRO A 1 95 ? 17.755 -14.815 -3.361 1.00 65.88 95 PRO A CA 1
ATOM 674 C C . PRO A 1 95 ? 17.358 -16.177 -3.936 1.00 65.88 95 PRO A C 1
ATOM 676 O O . PRO A 1 95 ? 17.700 -17.225 -3.399 1.00 65.88 95 PRO A O 1
ATOM 679 N N . ALA A 1 96 ? 16.567 -16.147 -4.999 1.00 59.00 96 ALA A N 1
ATOM 680 C CA . ALA A 1 96 ? 16.133 -17.313 -5.742 1.00 59.00 96 ALA A CA 1
ATOM 681 C C . ALA A 1 96 ? 16.527 -17.148 -7.210 1.00 59.00 96 ALA A C 1
ATOM 683 O O . ALA A 1 96 ? 16.517 -16.032 -7.736 1.00 59.00 96 ALA A O 1
ATOM 684 N N . ASP A 1 97 ? 16.753 -18.269 -7.894 1.00 62.34 97 ASP A N 1
ATOM 685 C CA . ASP A 1 97 ? 16.974 -18.351 -9.348 1.00 62.34 97 ASP A CA 1
ATOM 686 C C . ASP A 1 97 ? 15.727 -17.958 -10.177 1.00 62.34 97 ASP A C 1
ATOM 688 O 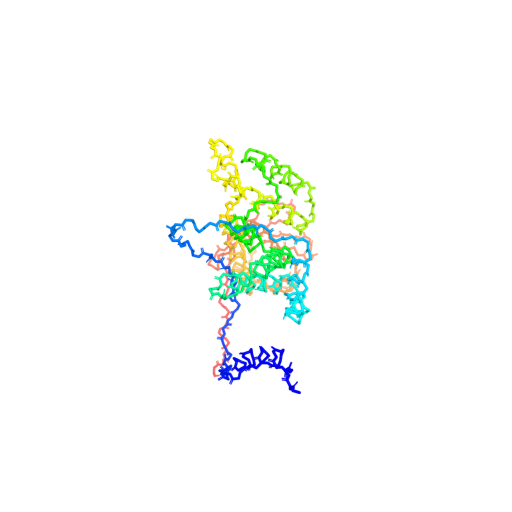O . ASP A 1 97 ? 15.610 -18.299 -11.354 1.00 62.34 97 ASP A O 1
ATOM 692 N N . SER A 1 98 ? 14.764 -17.262 -9.562 1.00 63.84 98 SER A N 1
ATOM 693 C CA . SER A 1 98 ? 13.542 -16.784 -10.200 1.00 63.84 98 SER A CA 1
ATOM 694 C C . SER A 1 98 ? 13.864 -15.920 -11.416 1.00 63.84 98 SER A C 1
ATOM 696 O O . SER A 1 98 ? 14.726 -15.035 -11.376 1.00 63.84 98 SER A O 1
ATOM 698 N N . ILE A 1 99 ? 13.142 -16.166 -12.506 1.00 77.31 99 ILE A N 1
ATOM 699 C CA . ILE A 1 99 ? 13.336 -15.442 -13.759 1.00 77.31 99 ILE A CA 1
ATOM 700 C C . ILE A 1 99 ? 12.890 -13.987 -13.549 1.00 77.31 99 ILE A C 1
ATOM 702 O O . ILE A 1 99 ? 11.886 -13.718 -12.889 1.00 77.31 99 ILE A O 1
ATOM 706 N N . ALA A 1 100 ? 13.605 -13.034 -14.155 1.00 85.00 100 ALA A N 1
ATOM 707 C CA . ALA A 1 100 ? 13.327 -11.595 -14.070 1.00 85.00 100 ALA A CA 1
ATOM 708 C C . ALA A 1 100 ? 11.835 -11.232 -14.214 1.00 85.00 100 ALA A C 1
ATOM 710 O O . ALA A 1 100 ? 11.324 -10.390 -13.474 1.00 85.00 100 ALA A O 1
ATOM 711 N N . ALA A 1 101 ? 11.141 -11.888 -15.153 1.00 88.56 101 ALA A N 1
ATOM 712 C CA . ALA A 1 101 ? 9.717 -11.708 -15.421 1.00 88.56 101 ALA A CA 1
ATOM 713 C C . ALA A 1 101 ? 8.813 -12.205 -14.282 1.00 88.56 101 ALA A C 1
ATOM 715 O O . ALA A 1 101 ? 7.854 -11.519 -13.940 1.00 88.56 101 ALA A O 1
ATOM 716 N N . GLU A 1 102 ? 9.131 -13.344 -13.664 1.00 91.50 102 GLU A N 1
ATOM 717 C CA . GLU A 1 102 ? 8.379 -13.903 -12.532 1.00 91.50 102 GLU A CA 1
ATOM 718 C C . GLU A 1 102 ? 8.524 -13.026 -11.295 1.00 91.50 102 GLU A C 1
ATOM 720 O O . GLU A 1 102 ? 7.530 -12.690 -10.656 1.00 91.50 102 GLU A O 1
ATOM 725 N N . ARG A 1 103 ? 9.747 -12.572 -11.003 1.00 93.06 103 ARG A N 1
ATOM 726 C CA . ARG A 1 103 ? 9.999 -11.642 -9.898 1.00 93.06 103 ARG A CA 1
ATOM 727 C C . ARG A 1 103 ? 9.269 -10.313 -10.102 1.00 93.06 103 ARG A C 1
ATOM 729 O O . ARG A 1 103 ? 8.676 -9.789 -9.161 1.00 93.06 103 ARG A O 1
ATOM 736 N N . TYR A 1 104 ? 9.251 -9.791 -11.328 1.00 95.00 104 TYR A N 1
ATOM 737 C CA . TYR A 1 104 ? 8.521 -8.565 -11.650 1.00 95.00 104 TYR A CA 1
ATOM 738 C C . TYR A 1 104 ? 7.008 -8.751 -11.491 1.00 95.00 104 TYR A C 1
ATOM 740 O O . TYR A 1 104 ? 6.354 -7.941 -10.836 1.00 95.00 104 TYR A O 1
ATOM 748 N N . ALA A 1 105 ? 6.454 -9.840 -12.032 1.00 96.50 105 ALA A N 1
ATOM 749 C CA . ALA A 1 105 ? 5.043 -10.187 -11.882 1.00 96.50 105 ALA A CA 1
ATOM 750 C C . ALA A 1 105 ? 4.650 -10.375 -10.408 1.00 96.50 105 ALA A C 1
ATOM 752 O O . ALA A 1 105 ? 3.596 -9.906 -9.981 1.00 96.50 105 ALA A O 1
ATOM 753 N N . LEU A 1 106 ? 5.525 -10.981 -9.602 1.00 96.31 106 LEU A N 1
ATOM 754 C CA . LEU A 1 106 ? 5.319 -11.144 -8.168 1.00 96.31 106 LEU A CA 1
ATOM 755 C C . LEU A 1 106 ? 5.270 -9.800 -7.431 1.00 96.31 106 LEU A C 1
ATOM 757 O O . LEU A 1 106 ? 4.393 -9.603 -6.593 1.00 96.31 106 LEU A O 1
ATOM 761 N N . LEU A 1 107 ? 6.146 -8.849 -7.773 1.00 97.19 107 LEU A N 1
ATOM 762 C CA . LEU A 1 107 ? 6.103 -7.490 -7.221 1.00 97.19 107 LEU A CA 1
ATOM 763 C C . LEU A 1 107 ? 4.835 -6.729 -7.643 1.00 97.19 107 LEU A C 1
ATOM 765 O O . LEU A 1 107 ? 4.255 -6.005 -6.831 1.00 97.19 107 LEU A O 1
ATOM 769 N N . LEU A 1 108 ? 4.368 -6.908 -8.885 1.00 97.75 108 LEU A N 1
ATOM 770 C CA . LEU A 1 108 ? 3.098 -6.336 -9.341 1.00 97.75 108 LEU A CA 1
ATOM 771 C C . LEU A 1 108 ? 1.911 -6.903 -8.556 1.00 97.75 108 LEU A C 1
ATOM 773 O O . LEU A 1 108 ? 1.079 -6.127 -8.077 1.00 97.75 108 LEU A O 1
ATOM 777 N N . LEU A 1 109 ? 1.862 -8.227 -8.375 1.00 98.25 109 LEU A N 1
ATOM 778 C CA . LEU A 1 109 ? 0.827 -8.882 -7.580 1.00 98.25 109 LEU A CA 1
ATOM 779 C C . LEU A 1 109 ? 0.892 -8.440 -6.113 1.00 98.25 109 LEU A C 1
ATOM 781 O O . LEU A 1 109 ? -0.145 -8.163 -5.514 1.00 98.25 109 LEU A O 1
ATOM 785 N N . ALA A 1 110 ? 2.089 -8.322 -5.537 1.00 97.88 110 ALA A N 1
ATOM 786 C CA . ALA A 1 110 ? 2.274 -7.838 -4.174 1.00 97.88 110 ALA A CA 1
ATOM 787 C C . ALA A 1 110 ? 1.711 -6.422 -4.001 1.00 97.88 110 ALA A C 1
ATOM 789 O O . ALA A 1 110 ? 0.971 -6.162 -3.054 1.00 97.88 110 ALA A O 1
ATOM 790 N N . ARG A 1 111 ? 1.987 -5.520 -4.952 1.00 98.25 111 ARG A N 1
ATOM 791 C CA . ARG A 1 111 ? 1.436 -4.161 -4.940 1.00 98.25 111 ARG A CA 1
ATOM 792 C C . ARG A 1 111 ? -0.084 -4.146 -5.047 1.00 98.25 111 ARG A C 1
ATOM 794 O O . ARG A 1 111 ? -0.732 -3.421 -4.299 1.00 98.25 111 ARG A O 1
ATOM 801 N N . GLU A 1 112 ? -0.653 -4.910 -5.976 1.00 98.00 112 GLU A N 1
ATOM 802 C CA . GLU A 1 112 ? -2.108 -5.020 -6.145 1.00 98.00 112 GLU A CA 1
ATOM 803 C C . GLU A 1 112 ? -2.767 -5.530 -4.859 1.00 98.00 112 GLU A C 1
ATOM 805 O O . GLU A 1 112 ? -3.682 -4.900 -4.328 1.00 98.00 112 GLU A O 1
ATOM 810 N N . THR A 1 113 ? -2.224 -6.609 -4.302 1.00 96.50 113 THR A N 1
ATOM 811 C CA . THR A 1 113 ? -2.712 -7.218 -3.063 1.00 96.50 113 THR A CA 1
ATOM 812 C C . THR A 1 113 ? -2.580 -6.244 -1.884 1.00 96.50 113 THR A C 1
ATOM 814 O O . THR A 1 113 ? -3.484 -6.149 -1.056 1.00 96.50 113 THR A O 1
ATOM 817 N N . ALA A 1 114 ? -1.503 -5.453 -1.819 1.00 95.31 114 ALA A N 1
ATOM 818 C CA . ALA A 1 114 ? -1.324 -4.418 -0.800 1.00 95.31 114 ALA A CA 1
ATOM 819 C C . ALA A 1 114 ? -2.371 -3.303 -0.923 1.00 95.31 114 ALA A C 1
ATOM 821 O O . ALA A 1 114 ? -2.933 -2.866 0.082 1.00 95.31 114 ALA A O 1
ATOM 822 N N . VAL A 1 115 ? -2.683 -2.870 -2.148 1.00 95.81 115 VAL A N 1
ATOM 823 C CA . VAL A 1 115 ? -3.735 -1.878 -2.417 1.00 95.81 115 VAL A CA 1
ATOM 824 C C . VAL A 1 115 ? -5.099 -2.398 -1.958 1.00 95.81 115 VAL A C 1
ATOM 826 O O . VAL A 1 115 ? -5.815 -1.690 -1.248 1.00 95.81 115 VAL A O 1
ATOM 829 N N . GLU A 1 116 ? -5.446 -3.641 -2.297 1.00 91.00 116 GLU A N 1
ATOM 830 C CA . GLU A 1 116 ? -6.671 -4.302 -1.823 1.00 91.00 116 GLU A CA 1
ATOM 831 C C . GLU A 1 116 ? -6.694 -4.438 -0.293 1.00 91.00 116 GLU A C 1
ATOM 833 O O . GLU A 1 116 ? -7.734 -4.259 0.347 1.00 91.00 116 GLU A O 1
ATOM 838 N N . GLY A 1 117 ? -5.527 -4.698 0.301 1.00 86.88 117 GLY A N 1
ATOM 839 C CA . GLY A 1 117 ? -5.324 -4.763 1.742 1.00 86.88 117 GLY A CA 1
ATOM 840 C C . GLY A 1 117 ? -5.304 -3.413 2.455 1.00 86.88 117 GLY A C 1
ATOM 841 O O . GLY A 1 117 ? -5.320 -3.375 3.685 1.00 86.88 117 GLY A O 1
ATOM 842 N N . ARG A 1 118 ? -5.318 -2.305 1.702 1.00 88.19 118 ARG A N 1
ATOM 843 C CA . ARG A 1 118 ? -5.127 -0.933 2.202 1.00 88.19 118 ARG A CA 1
ATOM 844 C C . ARG A 1 118 ? -3.811 -0.756 2.966 1.00 88.19 118 ARG A C 1
ATOM 846 O O . ARG A 1 118 ? -3.717 0.088 3.858 1.00 88.19 118 ARG A O 1
ATOM 853 N N . ASP A 1 119 ? -2.800 -1.540 2.608 1.00 88.31 119 ASP A N 1
ATOM 854 C CA . ASP A 1 119 ? -1.461 -1.462 3.174 1.00 88.31 119 ASP A CA 1
ATOM 855 C C . ASP A 1 119 ? -0.584 -0.563 2.303 1.00 88.31 119 ASP A C 1
ATOM 857 O O . ASP A 1 119 ? -0.015 -0.970 1.287 1.00 88.31 119 ASP A O 1
ATOM 861 N N . ARG A 1 120 ? -0.498 0.706 2.704 1.00 91.56 120 ARG A N 1
ATOM 862 C CA . ARG A 1 120 ? 0.315 1.699 2.002 1.00 91.56 120 ARG A CA 1
ATOM 863 C C . ARG A 1 120 ? 1.796 1.342 2.017 1.00 91.56 120 ARG A C 1
ATOM 865 O O . ARG A 1 120 ? 2.452 1.511 0.994 1.00 91.56 120 ARG A O 1
ATOM 872 N N . ALA A 1 121 ? 2.305 0.864 3.151 1.00 89.25 121 ALA A N 1
ATOM 873 C CA . ALA A 1 121 ? 3.723 0.567 3.310 1.00 89.25 121 ALA A CA 1
ATOM 874 C C . ALA A 1 121 ? 4.134 -0.570 2.369 1.00 89.25 121 ALA A C 1
ATOM 876 O O . ALA A 1 121 ? 5.090 -0.423 1.611 1.00 89.25 121 ALA A O 1
ATOM 877 N N . ALA A 1 122 ? 3.356 -1.655 2.323 1.00 91.44 122 ALA A N 1
ATOM 878 C CA . ALA A 1 122 ? 3.604 -2.754 1.395 1.00 91.44 122 ALA A CA 1
ATOM 879 C C . ALA A 1 122 ? 3.460 -2.317 -0.077 1.00 91.44 122 ALA A C 1
ATOM 881 O O . ALA A 1 122 ? 4.295 -2.663 -0.913 1.00 91.44 122 ALA A O 1
ATOM 882 N N . ALA A 1 123 ? 2.453 -1.499 -0.409 1.00 96.19 123 ALA A N 1
ATOM 883 C CA . ALA A 1 123 ? 2.273 -1.005 -1.776 1.00 96.19 123 ALA A CA 1
ATOM 884 C C . ALA A 1 123 ? 3.454 -0.132 -2.242 1.00 96.19 123 ALA A C 1
ATOM 886 O O . ALA A 1 123 ? 3.895 -0.243 -3.387 1.00 96.19 123 ALA A O 1
ATOM 887 N N . PHE A 1 124 ? 3.984 0.716 -1.356 1.00 95.31 124 PHE A N 1
ATOM 888 C CA . PHE A 1 124 ? 5.120 1.593 -1.648 1.00 95.31 124 PHE A CA 1
ATOM 889 C C . PHE A 1 124 ? 6.431 0.808 -1.696 1.00 95.31 124 PHE A C 1
ATOM 891 O O . PHE A 1 124 ? 7.228 1.030 -2.605 1.00 95.31 124 PHE A O 1
ATOM 898 N N . ALA A 1 125 ? 6.618 -0.168 -0.804 1.00 93.31 125 ALA A N 1
ATOM 899 C CA . ALA A 1 125 ? 7.753 -1.084 -0.845 1.00 93.31 125 ALA A CA 1
ATOM 900 C C . ALA A 1 125 ? 7.806 -1.864 -2.169 1.00 93.31 125 ALA A C 1
ATOM 902 O O . ALA A 1 125 ? 8.870 -1.957 -2.779 1.00 93.31 125 ALA A O 1
ATOM 903 N N . ALA A 1 126 ? 6.662 -2.351 -2.663 1.00 95.94 126 ALA A N 1
ATOM 904 C CA . ALA A 1 126 ? 6.574 -2.996 -3.972 1.00 95.94 126 ALA A CA 1
ATOM 905 C C . ALA A 1 126 ? 7.015 -2.055 -5.106 1.00 95.94 126 ALA A C 1
ATOM 907 O O . ALA A 1 126 ? 7.842 -2.425 -5.939 1.00 95.94 126 ALA A O 1
ATOM 908 N N . SER A 1 127 ? 6.504 -0.817 -5.116 1.00 96.94 127 SER A N 1
ATOM 909 C CA . SER A 1 127 ? 6.887 0.205 -6.098 1.00 96.94 127 SER A CA 1
ATOM 910 C C . SER A 1 127 ? 8.373 0.574 -6.022 1.00 96.94 127 SER A C 1
ATOM 912 O O . SER A 1 127 ? 9.000 0.769 -7.063 1.00 96.94 127 SER A O 1
ATOM 914 N N . ARG A 1 128 ? 8.957 0.624 -4.819 1.00 95.56 128 ARG A N 1
ATOM 915 C CA . ARG A 1 128 ? 10.393 0.855 -4.623 1.00 95.56 128 ARG A CA 1
ATOM 916 C C . ARG A 1 128 ? 11.225 -0.273 -5.219 1.00 95.56 128 ARG A C 1
ATOM 918 O O . ARG A 1 128 ? 12.108 -0.006 -6.024 1.00 95.56 128 ARG A O 1
ATOM 925 N N . LEU A 1 129 ? 10.902 -1.523 -4.887 1.00 93.94 129 LEU A N 1
ATOM 926 C CA . LEU A 1 129 ? 11.614 -2.699 -5.395 1.00 93.94 129 LEU A CA 1
ATOM 927 C C . LEU A 1 129 ? 11.514 -2.818 -6.921 1.00 93.94 129 LEU A C 1
ATOM 929 O O . LEU A 1 129 ? 12.485 -3.190 -7.578 1.00 93.94 129 LEU A O 1
ATOM 933 N N . ILE A 1 130 ? 10.366 -2.453 -7.501 1.00 95.69 130 ILE A N 1
ATOM 934 C CA . ILE A 1 130 ? 10.218 -2.327 -8.955 1.00 95.69 130 ILE A CA 1
ATOM 935 C C . ILE A 1 130 ? 11.201 -1.284 -9.501 1.00 95.69 130 ILE A C 1
ATOM 937 O O . ILE A 1 130 ? 11.936 -1.569 -10.447 1.00 95.69 130 ILE A O 1
ATOM 941 N N . ALA A 1 131 ? 11.230 -0.090 -8.907 1.00 94.56 131 ALA A N 1
ATOM 942 C CA . ALA A 1 131 ? 12.070 1.000 -9.382 1.00 94.56 131 ALA A CA 1
ATOM 943 C C . ALA A 1 131 ? 13.572 0.734 -9.213 1.00 94.56 131 ALA A C 1
ATOM 945 O O . ALA A 1 131 ? 14.372 1.168 -10.043 1.00 94.56 131 ALA A O 1
ATOM 946 N N . GLU A 1 132 ? 13.963 0.013 -8.166 1.00 91.75 132 GLU A N 1
ATOM 947 C CA . GLU A 1 132 ? 15.341 -0.400 -7.903 1.00 91.75 132 GLU A CA 1
ATOM 948 C C . GLU A 1 132 ? 15.786 -1.530 -8.836 1.00 91.75 132 GLU A C 1
ATOM 950 O O . GLU A 1 132 ? 16.904 -1.486 -9.342 1.00 91.75 132 GLU A O 1
ATOM 955 N N . GLY A 1 133 ? 14.920 -2.514 -9.102 1.00 91.88 133 GLY A N 1
ATOM 956 C CA . GLY A 1 133 ? 15.275 -3.713 -9.864 1.00 91.88 133 GLY A CA 1
ATOM 957 C C . GLY A 1 133 ? 15.148 -3.588 -11.384 1.00 91.88 133 GLY A C 1
ATOM 958 O O . GLY A 1 133 ? 15.842 -4.301 -12.110 1.00 91.88 133 GLY A O 1
ATOM 959 N N . TYR A 1 134 ? 14.285 -2.697 -11.882 1.00 93.88 134 TYR A N 1
ATOM 960 C CA . TYR A 1 134 ? 13.881 -2.678 -13.291 1.00 93.88 134 TYR A CA 1
ATOM 961 C C . TYR A 1 134 ? 13.938 -1.284 -13.898 1.00 93.88 134 TYR A C 1
ATOM 963 O O . TYR A 1 134 ? 13.688 -0.301 -13.214 1.00 93.88 134 TYR A O 1
ATOM 971 N N . MET A 1 135 ? 14.203 -1.186 -15.199 1.00 92.12 135 MET A N 1
ATOM 972 C CA . MET A 1 135 ? 14.124 0.069 -15.954 1.00 92.12 135 MET A CA 1
ATOM 973 C C . MET A 1 135 ? 12.685 0.641 -15.970 1.00 92.12 135 MET A C 1
ATOM 975 O O . MET A 1 135 ? 11.713 -0.122 -15.874 1.00 92.12 135 MET A O 1
ATOM 979 N N . PRO A 1 136 ? 12.517 1.973 -16.083 1.00 91.44 136 PRO A N 1
ATOM 980 C CA . PRO A 1 136 ? 11.199 2.584 -16.255 1.00 91.44 136 PRO A CA 1
ATOM 981 C C . PRO A 1 136 ? 10.551 2.141 -17.577 1.00 91.44 136 PRO A C 1
ATOM 983 O O . PRO A 1 136 ? 11.232 1.712 -18.507 1.00 91.44 136 PRO A O 1
ATOM 986 N N . ALA A 1 137 ? 9.219 2.225 -17.659 1.00 84.31 137 ALA A N 1
ATOM 987 C CA . ALA A 1 137 ? 8.482 1.839 -18.869 1.00 84.31 137 ALA A CA 1
ATOM 988 C C . ALA A 1 137 ? 8.781 2.749 -20.071 1.00 84.31 137 ALA A C 1
ATOM 990 O O . ALA A 1 137 ? 8.758 2.288 -21.209 1.00 84.31 137 ALA A O 1
ATOM 991 N N . ALA A 1 138 ? 9.059 4.022 -19.805 1.00 83.69 138 ALA A N 1
ATOM 992 C CA . ALA A 1 138 ? 9.481 5.004 -20.787 1.00 83.69 138 ALA A CA 1
ATOM 993 C C . ALA A 1 138 ? 10.869 5.530 -20.409 1.00 83.69 138 ALA A C 1
ATOM 995 O O . ALA A 1 138 ? 11.221 5.589 -19.228 1.00 83.69 138 ALA A O 1
ATOM 996 N N . ALA A 1 139 ? 11.664 5.897 -21.414 1.00 80.19 139 ALA A N 1
ATOM 997 C CA . ALA A 1 139 ? 12.997 6.473 -21.238 1.00 80.19 139 ALA A CA 1
ATOM 998 C C . ALA A 1 139 ? 12.922 7.967 -20.867 1.00 80.19 139 ALA A C 1
ATOM 1000 O O . ALA A 1 139 ? 13.621 8.795 -21.448 1.00 80.19 139 ALA A O 1
ATOM 1001 N N . ASP A 1 140 ? 12.044 8.287 -19.920 1.00 87.75 140 ASP A N 1
ATOM 1002 C CA . ASP A 1 140 ? 11.774 9.639 -19.450 1.00 87.75 140 ASP A CA 1
ATOM 1003 C C . ASP A 1 140 ? 12.912 10.129 -18.549 1.00 87.75 140 ASP A C 1
ATOM 1005 O O . ASP A 1 140 ? 13.539 9.357 -17.812 1.00 87.75 140 ASP A O 1
ATOM 1009 N N . THR A 1 141 ? 13.152 11.434 -18.571 1.00 94.00 141 THR A N 1
ATOM 1010 C CA . THR A 1 141 ? 14.053 12.121 -17.644 1.00 94.00 141 THR A CA 1
ATOM 1011 C C . THR A 1 141 ? 13.506 12.108 -16.212 1.00 94.00 141 THR A C 1
ATOM 1013 O O . THR A 1 141 ? 12.317 11.889 -15.974 1.00 94.00 141 THR A O 1
ATOM 1016 N N . ALA A 1 142 ? 14.366 12.389 -15.228 1.00 94.25 142 ALA A N 1
ATOM 1017 C CA . ALA A 1 142 ? 13.938 12.501 -13.831 1.00 94.25 142 ALA A CA 1
ATOM 1018 C C . ALA A 1 142 ? 12.855 13.580 -13.633 1.00 94.25 142 ALA A C 1
ATOM 1020 O O . ALA A 1 142 ? 11.928 13.385 -12.848 1.00 94.25 142 ALA A O 1
ATOM 1021 N N . ASP A 1 143 ? 12.939 14.693 -14.367 1.00 93.94 143 ASP A N 1
ATOM 1022 C CA . ASP A 1 143 ? 11.936 15.759 -14.322 1.00 93.94 143 ASP A CA 1
ATOM 1023 C C . ASP A 1 143 ? 10.585 15.312 -14.892 1.00 93.94 143 ASP A C 1
ATOM 1025 O O . ASP A 1 143 ? 9.555 15.533 -14.257 1.00 93.94 143 ASP A O 1
ATOM 1029 N N . GLU A 1 144 ? 10.579 14.630 -16.039 1.00 95.31 144 GLU A N 1
ATOM 1030 C CA . GLU A 1 144 ? 9.351 14.105 -16.655 1.00 95.31 144 GLU A CA 1
ATOM 1031 C C . GLU A 1 144 ? 8.678 13.054 -15.762 1.00 95.31 144 GLU A C 1
ATOM 1033 O O . GLU A 1 144 ? 7.461 13.083 -15.562 1.00 95.31 144 GLU A O 1
ATOM 1038 N N . GLN A 1 145 ? 9.467 12.170 -15.145 1.00 95.94 145 GLN A N 1
ATOM 1039 C CA . GLN A 1 145 ? 8.961 11.196 -14.177 1.00 95.94 145 GLN A CA 1
ATOM 1040 C C . GLN A 1 145 ? 8.386 11.874 -12.931 1.00 95.94 145 GLN A C 1
ATOM 1042 O O . GLN A 1 145 ? 7.334 11.461 -12.438 1.00 95.94 145 GLN A O 1
ATOM 1047 N N . PHE A 1 146 ? 9.038 12.925 -12.425 1.00 95.75 146 PHE A N 1
ATOM 1048 C CA . PHE A 1 146 ? 8.527 13.710 -11.303 1.00 95.75 146 PHE A CA 1
ATOM 1049 C C . PHE A 1 146 ? 7.197 14.388 -11.639 1.00 95.75 146 PHE A C 1
ATOM 1051 O O . PHE A 1 146 ? 6.262 14.324 -10.839 1.00 95.75 146 PHE A O 1
ATOM 1058 N N . ASP A 1 147 ? 7.086 15.010 -12.812 1.00 95.19 147 ASP A N 1
ATOM 1059 C CA . ASP A 1 147 ? 5.866 15.699 -13.230 1.00 95.19 147 ASP A CA 1
ATOM 1060 C C . ASP A 1 147 ? 4.709 14.704 -13.421 1.00 95.19 147 ASP A C 1
ATOM 1062 O O . ASP A 1 147 ? 3.600 14.935 -12.927 1.00 95.19 147 ASP A O 1
ATOM 1066 N N . ALA A 1 148 ? 4.974 13.537 -14.017 1.00 95.81 148 ALA A N 1
ATOM 1067 C CA . ALA A 1 148 ? 3.998 12.452 -14.116 1.00 95.81 148 ALA A CA 1
ATOM 1068 C C . ALA A 1 148 ? 3.579 11.910 -12.733 1.00 95.81 148 ALA A C 1
ATOM 1070 O O . ALA A 1 148 ? 2.391 11.675 -12.481 1.00 95.81 148 ALA A O 1
ATOM 1071 N N . ALA A 1 149 ? 4.527 11.763 -11.802 1.00 95.38 149 ALA A N 1
ATOM 1072 C CA . ALA A 1 149 ? 4.243 11.369 -10.424 1.00 95.38 149 ALA A CA 1
ATOM 1073 C C . ALA A 1 149 ? 3.365 12.404 -9.700 1.00 95.38 149 ALA A C 1
ATOM 1075 O O . ALA A 1 149 ? 2.437 12.037 -8.976 1.00 95.38 149 ALA A O 1
ATOM 1076 N N . GLN A 1 150 ? 3.626 13.698 -9.906 1.00 93.69 150 GLN A N 1
ATOM 1077 C CA . GLN A 1 150 ? 2.840 14.798 -9.344 1.00 93.69 150 GLN A CA 1
ATOM 1078 C C . GLN A 1 150 ? 1.404 14.809 -9.865 1.00 93.69 150 GLN A C 1
ATOM 1080 O O . GLN A 1 150 ? 0.477 14.992 -9.075 1.00 93.69 150 GLN A O 1
ATOM 1085 N N . GLU A 1 151 ? 1.199 14.587 -11.162 1.00 95.12 151 GLU A N 1
ATOM 1086 C CA . GLU A 1 151 ? -0.143 14.488 -11.742 1.00 95.12 151 GLU A CA 1
ATOM 1087 C C . GLU A 1 151 ? -0.935 13.330 -11.126 1.00 95.12 151 GLU A C 1
ATOM 1089 O O . GLU A 1 151 ? -2.048 13.533 -10.633 1.00 95.12 151 GLU A O 1
ATOM 1094 N N . LEU A 1 152 ? -0.341 12.135 -11.045 1.00 94.50 152 LEU A N 1
ATOM 1095 C CA . LEU A 1 152 ? -0.980 10.987 -10.394 1.00 94.50 152 LEU A CA 1
ATOM 1096 C C . LEU A 1 152 ? -1.290 11.256 -8.918 1.00 94.50 152 LEU A C 1
ATOM 1098 O O . LEU A 1 152 ? -2.364 10.888 -8.438 1.00 94.50 152 LEU A O 1
ATOM 1102 N N . TRP A 1 153 ? -0.388 11.930 -8.204 1.00 91.38 153 TRP A N 1
ATOM 1103 C CA . TRP A 1 153 ? -0.592 12.281 -6.801 1.00 91.38 153 TRP A CA 1
ATOM 1104 C C . TRP A 1 153 ? -1.772 13.240 -6.609 1.00 91.38 153 TRP A C 1
ATOM 1106 O O . TRP A 1 153 ? -2.652 12.984 -5.788 1.00 91.38 153 TRP A O 1
ATOM 1116 N N . ARG A 1 154 ? -1.849 14.302 -7.419 1.00 91.38 154 ARG A N 1
ATOM 1117 C CA . ARG A 1 154 ? -2.964 15.264 -7.400 1.00 91.38 154 ARG A CA 1
ATOM 1118 C C . ARG A 1 154 ? -4.288 14.614 -7.781 1.00 91.38 154 ARG A C 1
ATOM 1120 O O . ARG A 1 154 ? -5.328 14.971 -7.230 1.00 91.38 154 ARG A O 1
ATOM 1127 N N . LEU A 1 155 ? -4.272 13.676 -8.729 1.00 92.00 155 LEU A N 1
ATOM 1128 C CA . LEU A 1 155 ? -5.455 12.889 -9.070 1.00 92.00 155 LEU A CA 1
ATOM 1129 C C . LEU A 1 155 ? -5.894 12.030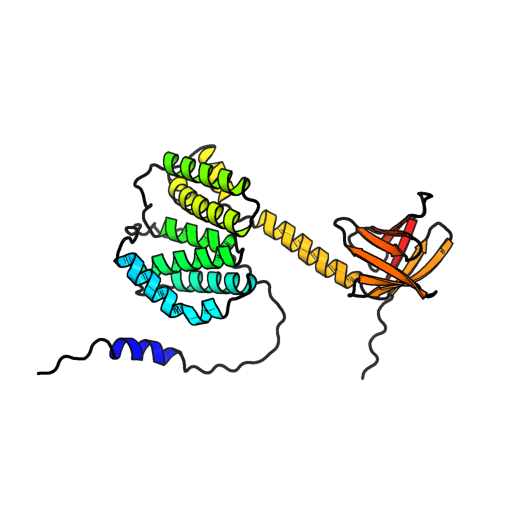 -7.884 1.00 92.00 155 LEU A C 1
ATOM 1131 O O . LEU A 1 155 ? -7.079 12.022 -7.558 1.00 92.00 155 LEU A O 1
ATOM 1135 N N . ALA A 1 156 ? -4.956 11.378 -7.194 1.00 91.00 156 ALA A N 1
ATOM 1136 C CA . ALA A 1 156 ? -5.250 10.582 -6.009 1.00 91.00 156 ALA A CA 1
ATOM 1137 C C . ALA A 1 156 ? -5.902 11.410 -4.892 1.00 91.00 156 ALA A C 1
ATOM 1139 O O . ALA A 1 156 ? -6.883 10.967 -4.302 1.00 91.00 156 ALA A O 1
ATOM 1140 N N . GLU A 1 157 ? -5.422 12.629 -4.638 1.00 87.69 157 GLU A N 1
ATOM 1141 C CA . GLU A 1 157 ? -5.984 13.542 -3.625 1.00 87.69 157 GLU A CA 1
ATOM 1142 C C . GLU A 1 157 ? -7.443 13.946 -3.898 1.00 87.69 157 GLU A C 1
ATOM 1144 O O . GLU A 1 157 ? -8.165 14.342 -2.984 1.00 87.69 157 GLU A O 1
ATOM 1149 N N . ARG A 1 158 ? -7.903 13.832 -5.149 1.00 90.75 158 ARG A N 1
ATOM 1150 C CA . ARG A 1 158 ? -9.289 14.130 -5.543 1.00 90.75 158 ARG A CA 1
ATOM 1151 C C . ARG A 1 158 ? -10.214 12.916 -5.440 1.00 90.75 158 ARG A C 1
ATOM 1153 O O . ARG A 1 158 ? -11.432 13.071 -5.551 1.00 90.75 158 ARG A O 1
ATOM 1160 N N . ILE A 1 159 ? -9.668 11.718 -5.243 1.00 87.44 159 ILE A N 1
ATOM 1161 C CA . ILE A 1 159 ? -10.433 10.475 -5.141 1.00 87.44 159 ILE A CA 1
ATOM 1162 C C . ILE A 1 159 ? -10.870 10.247 -3.692 1.00 87.44 159 ILE A C 1
ATOM 1164 O O . ILE A 1 159 ? -10.082 10.349 -2.761 1.00 87.44 159 ILE A O 1
ATOM 1168 N N . ARG A 1 160 ? -12.150 9.898 -3.503 1.00 85.62 160 ARG A N 1
ATOM 1169 C CA . ARG A 1 160 ? -12.709 9.574 -2.177 1.00 85.62 160 ARG A CA 1
ATOM 1170 C C . ARG A 1 160 ? -12.525 8.114 -1.772 1.00 85.62 160 ARG A C 1
ATOM 1172 O O . ARG A 1 160 ? -12.531 7.811 -0.583 1.00 85.62 160 ARG A O 1
ATOM 1179 N N . ASP A 1 161 ? -12.438 7.210 -2.744 1.00 89.38 161 ASP A N 1
ATOM 1180 C CA . ASP A 1 161 ? -12.226 5.794 -2.465 1.00 89.38 161 ASP A CA 1
ATOM 1181 C C . ASP A 1 161 ? -10.766 5.545 -2.076 1.00 89.38 161 ASP A C 1
ATOM 1183 O O . ASP A 1 161 ? -9.857 5.747 -2.879 1.00 89.38 161 ASP A O 1
ATOM 1187 N N . ALA A 1 162 ? -10.547 5.085 -0.846 1.00 82.81 162 ALA A N 1
ATOM 1188 C CA . ALA A 1 162 ? -9.206 4.897 -0.299 1.00 82.81 162 ALA A CA 1
ATOM 1189 C C . ALA A 1 162 ? -8.372 3.865 -1.082 1.00 82.81 162 ALA A C 1
ATOM 1191 O O . ALA A 1 162 ? -7.152 3.991 -1.143 1.00 82.81 162 ALA A O 1
ATOM 1192 N N . GLY A 1 163 ? -9.009 2.860 -1.695 1.00 85.56 163 GLY A N 1
ATOM 1193 C CA . GLY A 1 163 ? -8.318 1.858 -2.508 1.00 85.56 163 GLY A CA 1
ATOM 1194 C C . GLY A 1 163 ? -7.834 2.441 -3.834 1.00 85.56 163 GLY A C 1
ATOM 1195 O O . GLY A 1 163 ? -6.664 2.305 -4.181 1.00 85.56 163 GLY A O 1
ATOM 1196 N N . GLN A 1 164 ? -8.701 3.157 -4.553 1.00 90.00 164 GLN A N 1
ATOM 1197 C CA . GLN A 1 164 ? -8.337 3.853 -5.791 1.00 90.00 164 GLN A CA 1
ATOM 1198 C C . GLN A 1 164 ? -7.330 4.983 -5.544 1.00 90.00 164 GLN A C 1
ATOM 1200 O O . GLN A 1 164 ? -6.400 5.159 -6.330 1.00 90.00 164 GLN A O 1
ATOM 1205 N N . GLN A 1 165 ? -7.468 5.709 -4.431 1.00 91.50 165 GLN A N 1
ATOM 1206 C CA . GLN A 1 165 ? -6.481 6.694 -3.996 1.00 91.50 165 GLN A CA 1
ATOM 1207 C C . GLN A 1 165 ? -5.115 6.032 -3.788 1.00 91.50 165 GLN A C 1
ATOM 1209 O O . GLN A 1 165 ? -4.125 6.476 -4.370 1.00 91.50 165 GLN A O 1
ATOM 1214 N N . LEU A 1 166 ? -5.057 4.943 -3.012 1.00 92.75 166 LEU A N 1
ATOM 1215 C CA . LEU A 1 166 ? -3.805 4.238 -2.747 1.00 92.75 166 LEU A CA 1
ATOM 1216 C C . LEU A 1 166 ? -3.205 3.633 -4.023 1.00 92.75 166 LEU A C 1
ATOM 1218 O O . LEU A 1 166 ? -1.992 3.678 -4.204 1.00 92.75 166 LEU A O 1
ATOM 1222 N N . LYS A 1 167 ? -4.037 3.131 -4.942 1.00 95.50 167 LYS A N 1
ATOM 1223 C CA . LYS A 1 167 ? -3.596 2.632 -6.250 1.00 95.50 167 LYS A CA 1
ATOM 1224 C C . LYS A 1 167 ? -2.830 3.700 -7.034 1.00 95.50 167 LYS A C 1
ATOM 1226 O O . LYS A 1 167 ? -1.738 3.428 -7.530 1.00 95.50 167 LYS A O 1
ATOM 1231 N N . LEU A 1 168 ? -3.382 4.912 -7.127 1.00 95.25 168 LEU A N 1
ATOM 1232 C CA . LEU A 1 168 ? -2.720 6.027 -7.810 1.00 95.25 168 LEU A CA 1
ATOM 1233 C C . LEU A 1 168 ? -1.472 6.501 -7.062 1.00 95.25 168 LEU A C 1
ATOM 1235 O O . LEU A 1 168 ? -0.455 6.775 -7.693 1.00 95.25 168 LEU A O 1
ATOM 1239 N N . GLN A 1 169 ? -1.515 6.544 -5.730 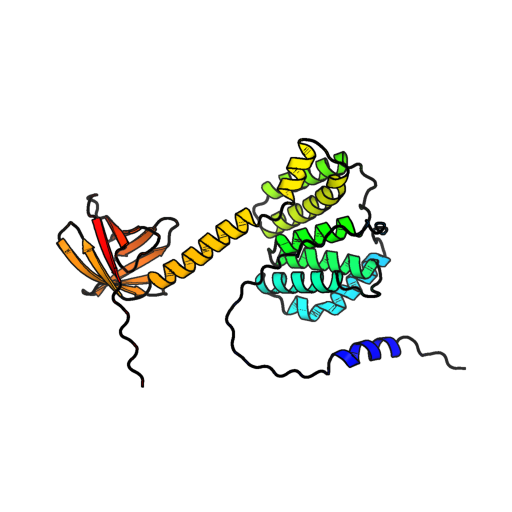1.00 95.31 169 GLN A N 1
ATOM 1240 C CA . GLN A 1 169 ? -0.352 6.904 -4.917 1.00 95.31 169 GLN A CA 1
ATOM 1241 C C . GLN A 1 169 ? 0.794 5.898 -5.065 1.00 95.31 169 GLN A C 1
ATOM 1243 O O . GLN A 1 169 ? 1.943 6.311 -5.155 1.00 95.31 169 GLN A O 1
ATOM 1248 N N . ALA A 1 170 ? 0.506 4.598 -5.147 1.00 96.06 170 ALA A N 1
ATOM 1249 C CA . ALA A 1 170 ? 1.523 3.573 -5.359 1.00 96.06 170 ALA A CA 1
ATOM 1250 C C . ALA A 1 170 ? 2.147 3.665 -6.764 1.00 96.06 170 ALA A C 1
ATOM 1252 O O . ALA A 1 170 ? 3.356 3.476 -6.908 1.00 96.06 170 ALA A O 1
ATOM 1253 N N . ALA A 1 171 ? 1.354 3.998 -7.789 1.00 96.19 171 ALA A N 1
ATOM 1254 C CA . ALA A 1 171 ? 1.864 4.271 -9.134 1.00 96.19 171 ALA A CA 1
ATOM 1255 C C . ALA A 1 171 ? 2.737 5.541 -9.171 1.00 96.19 171 ALA A C 1
ATOM 1257 O O . ALA A 1 171 ? 3.823 5.527 -9.741 1.00 96.19 171 ALA A O 1
ATOM 1258 N N . ALA A 1 172 ? 2.308 6.613 -8.499 1.00 96.44 172 ALA A N 1
ATOM 1259 C CA . ALA A 1 172 ? 3.107 7.826 -8.341 1.00 96.44 172 ALA A CA 1
ATOM 1260 C C . ALA A 1 172 ? 4.414 7.562 -7.573 1.00 96.44 172 ALA A C 1
ATOM 1262 O O . ALA A 1 172 ? 5.458 8.085 -7.946 1.00 96.44 172 ALA A O 1
ATOM 1263 N N . ALA A 1 173 ? 4.376 6.726 -6.530 1.00 96.25 173 ALA A N 1
ATOM 1264 C CA . ALA A 1 173 ? 5.557 6.356 -5.755 1.00 96.25 173 ALA A CA 1
ATOM 1265 C C . ALA A 1 173 ? 6.621 5.667 -6.618 1.00 96.25 173 ALA A C 1
ATOM 1267 O O . ALA A 1 173 ? 7.793 6.007 -6.508 1.00 96.25 173 ALA A O 1
ATOM 1268 N N . GLU A 1 174 ? 6.224 4.760 -7.518 1.00 95.69 174 GLU A N 1
ATOM 1269 C CA . GLU A 1 174 ? 7.145 4.124 -8.474 1.00 95.69 174 GLU A CA 1
ATOM 1270 C C . GLU A 1 174 ? 7.896 5.174 -9.310 1.00 95.69 174 GLU A C 1
ATOM 1272 O O . GLU A 1 174 ? 9.121 5.130 -9.411 1.00 95.69 174 GLU A O 1
ATOM 1277 N N . LEU A 1 175 ? 7.171 6.156 -9.853 1.00 96.62 175 LEU A N 1
ATOM 1278 C CA . LEU A 1 175 ? 7.751 7.239 -10.649 1.00 96.62 175 LEU A CA 1
ATOM 1279 C C . LEU A 1 175 ? 8.658 8.155 -9.820 1.00 96.62 175 LEU A C 1
ATOM 1281 O O . LEU A 1 175 ? 9.741 8.512 -10.277 1.00 96.62 175 LEU A O 1
ATOM 1285 N N . TYR A 1 176 ? 8.275 8.486 -8.584 1.00 95.94 176 TYR A N 1
ATOM 1286 C CA . TYR A 1 176 ? 9.163 9.218 -7.680 1.00 95.94 176 TYR A CA 1
ATOM 1287 C C . TYR A 1 176 ? 10.457 8.445 -7.415 1.00 95.94 176 TYR A C 1
ATOM 1289 O O . TYR A 1 176 ? 11.526 9.044 -7.479 1.00 95.94 176 TYR A O 1
ATOM 1297 N N . TYR A 1 177 ? 10.401 7.133 -7.168 1.00 95.38 177 TYR A N 1
ATOM 1298 C CA . TYR A 1 177 ? 11.610 6.328 -6.959 1.00 95.38 177 TYR A CA 1
ATOM 1299 C C . TYR A 1 177 ? 12.512 6.276 -8.195 1.00 95.38 177 TYR A C 1
ATOM 1301 O O . TYR A 1 177 ? 13.735 6.269 -8.047 1.00 95.38 177 TYR A O 1
ATOM 1309 N N . TYR A 1 178 ? 11.944 6.288 -9.403 1.00 95.19 178 TYR A N 1
ATOM 1310 C CA . TYR A 1 178 ? 12.740 6.432 -10.620 1.00 95.19 178 TYR A CA 1
ATOM 1311 C C . TYR A 1 178 ? 13.394 7.810 -10.749 1.00 95.19 178 TYR A C 1
ATOM 1313 O O . TYR A 1 178 ? 14.567 7.882 -11.119 1.00 95.19 178 TYR A O 1
ATOM 1321 N N . ALA A 1 179 ? 12.668 8.873 -10.398 1.00 95.69 179 ALA A N 1
ATOM 1322 C CA . ALA A 1 179 ? 13.129 10.247 -10.543 1.00 95.69 179 ALA A CA 1
ATOM 1323 C C . ALA A 1 179 ? 14.203 10.627 -9.511 1.00 95.69 179 ALA A C 1
ATOM 1325 O O . ALA A 1 179 ? 15.167 11.315 -9.839 1.00 95.69 179 ALA A O 1
ATOM 1326 N N . LEU A 1 180 ? 14.054 10.172 -8.261 1.00 94.50 180 LEU A N 1
ATOM 1327 C CA . LEU A 1 180 ? 14.838 10.600 -7.095 1.00 94.50 180 LEU A CA 1
ATOM 1328 C C . LEU A 1 180 ? 16.364 10.683 -7.300 1.00 94.50 180 LEU A C 1
ATOM 1330 O O . LEU A 1 180 ? 16.943 11.676 -6.853 1.00 94.50 180 LEU A O 1
ATOM 1334 N N . PRO A 1 181 ? 17.038 9.718 -7.961 1.00 92.75 181 PRO A N 1
ATOM 1335 C CA . PRO A 1 181 ? 18.479 9.798 -8.202 1.00 92.75 181 PRO A CA 1
ATOM 1336 C C . PRO A 1 181 ? 18.911 10.997 -9.059 1.00 92.75 181 PRO A C 1
ATOM 1338 O O . PRO A 1 181 ? 20.049 11.442 -8.933 1.00 92.75 181 PRO A O 1
ATOM 1341 N N . GLY A 1 182 ? 18.027 11.501 -9.926 1.00 91.69 182 GLY A N 1
ATOM 1342 C CA . GLY A 1 182 ? 18.287 12.623 -10.832 1.00 91.69 182 GLY A CA 1
ATOM 1343 C C . GLY A 1 182 ? 17.627 13.943 -10.425 1.00 91.69 182 GLY A C 1
ATOM 1344 O O . GLY A 1 182 ? 17.787 14.926 -11.139 1.00 91.69 182 GLY A O 1
ATOM 1345 N N . LEU A 1 183 ? 16.887 13.981 -9.311 1.00 92.56 183 LEU A N 1
ATOM 1346 C CA . LEU A 1 183 ? 16.260 15.203 -8.804 1.00 92.56 183 LEU A CA 1
ATOM 1347 C C . LEU A 1 183 ? 17.169 15.955 -7.831 1.00 92.56 183 LEU A C 1
ATOM 1349 O O . LEU A 1 183 ? 17.929 15.364 -7.061 1.00 92.56 183 LEU A O 1
ATOM 1353 N N . ASP A 1 184 ? 16.987 17.270 -7.775 1.00 91.19 184 ASP A N 1
ATOM 1354 C CA . ASP A 1 184 ? 17.594 18.155 -6.791 1.00 91.19 184 ASP A CA 1
ATOM 1355 C C . ASP A 1 184 ? 16.579 19.170 -6.221 1.00 91.19 184 ASP A C 1
ATOM 1357 O O . ASP A 1 184 ? 15.374 19.146 -6.515 1.00 91.19 184 ASP A O 1
ATOM 1361 N N . GLY A 1 185 ? 17.061 20.016 -5.305 1.00 91.88 185 GLY A N 1
ATOM 1362 C CA . GLY A 1 185 ? 16.306 21.135 -4.744 1.00 91.88 185 GLY A CA 1
ATOM 1363 C C . GLY A 1 185 ? 14.921 20.761 -4.202 1.00 91.88 185 GLY A C 1
ATOM 1364 O O . GLY A 1 185 ? 14.736 19.766 -3.499 1.00 91.88 185 GLY A O 1
ATOM 1365 N N . LEU A 1 186 ? 13.929 21.598 -4.518 1.00 88.38 186 LEU A N 1
ATOM 1366 C CA . LEU A 1 186 ? 12.557 21.437 -4.035 1.00 88.38 186 LEU A CA 1
ATOM 1367 C C . LEU A 1 186 ? 11.879 20.176 -4.593 1.00 88.38 186 LEU A C 1
ATOM 1369 O O . LEU A 1 186 ? 11.106 19.543 -3.875 1.00 88.38 186 LEU A O 1
ATOM 1373 N N . LYS A 1 187 ? 12.172 19.789 -5.842 1.00 90.69 187 LYS A N 1
ATOM 1374 C CA . LYS A 1 187 ? 11.569 18.599 -6.460 1.00 90.69 187 LYS A CA 1
ATOM 1375 C C . LYS A 1 187 ? 11.974 17.334 -5.710 1.00 90.69 187 LYS A C 1
ATOM 1377 O O . LYS A 1 187 ? 11.105 16.538 -5.360 1.00 90.69 187 LYS A O 1
ATOM 1382 N N . LYS A 1 188 ? 13.261 17.203 -5.367 1.00 90.12 188 LYS A N 1
ATOM 1383 C CA . LYS A 1 188 ? 13.757 16.095 -4.540 1.00 90.12 188 LYS A CA 1
ATOM 1384 C C . LYS A 1 188 ? 13.056 16.042 -3.184 1.00 90.12 188 LYS A C 1
ATOM 1386 O O . LYS A 1 188 ? 12.525 14.999 -2.825 1.00 90.12 188 LYS A O 1
ATOM 1391 N N . VAL A 1 189 ? 12.962 17.173 -2.481 1.00 86.69 189 VAL A N 1
ATOM 1392 C CA . VAL A 1 189 ? 12.291 17.247 -1.168 1.00 86.69 189 VAL A CA 1
ATOM 1393 C C . VAL A 1 189 ? 10.819 16.829 -1.251 1.00 86.69 189 VAL A C 1
ATOM 1395 O O . VAL A 1 189 ? 10.322 16.128 -0.370 1.00 86.69 189 VAL A O 1
ATOM 1398 N N . ILE A 1 190 ? 10.101 17.242 -2.299 1.00 87.75 190 ILE A N 1
ATOM 1399 C CA . ILE A 1 190 ? 8.698 16.858 -2.501 1.00 87.75 190 ILE A CA 1
ATOM 1400 C C . ILE A 1 190 ? 8.577 15.359 -2.791 1.00 87.75 190 ILE A C 1
ATOM 1402 O O . ILE A 1 190 ? 7.729 14.697 -2.192 1.00 87.75 190 ILE A O 1
ATOM 1406 N N . ALA A 1 191 ? 9.414 14.824 -3.685 1.00 89.50 191 ALA A N 1
ATOM 1407 C CA . ALA A 1 191 ? 9.420 13.404 -4.018 1.00 89.50 191 ALA A CA 1
ATOM 1408 C C . ALA A 1 191 ? 9.712 12.553 -2.775 1.00 89.50 191 ALA A C 1
ATOM 1410 O O . ALA A 1 191 ? 8.916 11.677 -2.445 1.00 89.50 191 ALA A O 1
ATOM 1411 N N . GLU A 1 192 ? 10.778 12.880 -2.034 1.00 88.31 192 GLU A N 1
ATOM 1412 C CA . GLU A 1 192 ? 11.149 12.226 -0.775 1.00 88.31 192 GLU A CA 1
ATOM 1413 C C . GLU A 1 192 ? 10.017 12.294 0.244 1.00 88.31 192 GLU A C 1
ATOM 1415 O O . GLU A 1 192 ? 9.707 11.285 0.861 1.00 88.31 192 GLU A O 1
ATOM 1420 N N . LYS A 1 193 ? 9.353 13.444 0.402 1.00 87.38 193 LYS A N 1
ATOM 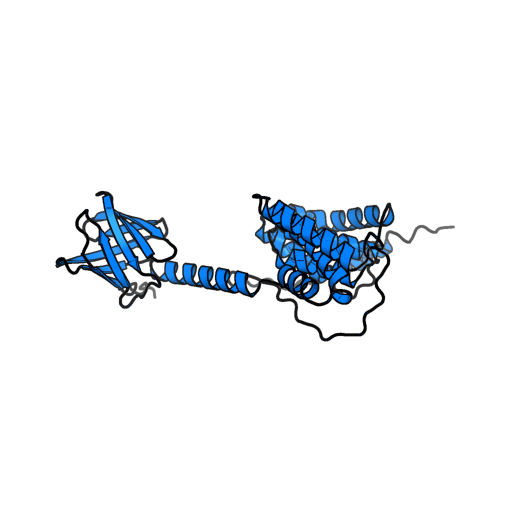1421 C CA . LYS A 1 193 ? 8.213 13.573 1.317 1.00 87.38 193 LYS A CA 1
ATOM 1422 C C . LYS A 1 193 ? 7.051 12.662 0.920 1.00 87.38 193 LYS A C 1
ATOM 1424 O O . LYS A 1 193 ? 6.437 12.062 1.794 1.00 87.38 193 LYS A O 1
ATOM 1429 N N . ASN A 1 194 ? 6.727 12.586 -0.368 1.00 89.06 194 ASN A N 1
ATOM 1430 C CA . ASN A 1 194 ? 5.583 11.812 -0.842 1.00 89.06 194 ASN A CA 1
ATOM 1431 C C . ASN A 1 194 ? 5.819 10.304 -0.723 1.00 89.06 194 ASN A C 1
ATOM 1433 O O . ASN A 1 194 ? 4.876 9.580 -0.410 1.00 89.06 194 ASN A O 1
ATOM 1437 N N . VAL A 1 195 ? 7.055 9.839 -0.940 1.00 88.38 195 VAL A N 1
ATOM 1438 C CA . VAL A 1 195 ? 7.427 8.418 -0.800 1.00 88.38 195 VAL A CA 1
ATOM 1439 C C . VAL A 1 195 ? 8.028 8.056 0.552 1.00 88.38 195 VAL A C 1
ATOM 1441 O O . VAL A 1 195 ? 8.324 6.885 0.784 1.00 88.38 195 VAL A O 1
ATOM 1444 N N . ALA A 1 196 ? 8.229 9.030 1.439 1.00 79.62 196 ALA A N 1
ATOM 1445 C CA . ALA A 1 196 ? 8.628 8.761 2.805 1.00 79.62 196 ALA A CA 1
ATOM 1446 C C . ALA A 1 196 ? 7.542 7.906 3.443 1.00 79.62 196 ALA A C 1
ATOM 1448 O O . ALA A 1 196 ? 6.374 8.301 3.501 1.00 79.62 196 ALA A O 1
ATOM 1449 N N . ASP A 1 197 ? 7.947 6.738 3.937 1.00 58.84 197 ASP A N 1
ATOM 1450 C CA . ASP A 1 197 ? 7.102 5.918 4.783 1.00 58.84 197 ASP A CA 1
ATOM 1451 C C . ASP A 1 197 ? 6.593 6.814 5.914 1.00 58.84 197 ASP A C 1
ATOM 1453 O O . ASP A 1 197 ? 7.362 7.286 6.761 1.00 58.84 197 ASP A O 1
ATOM 1457 N N . GLU A 1 198 ? 5.289 7.089 5.933 1.00 45.91 198 GLU A N 1
ATOM 1458 C CA . GLU A 1 198 ? 4.641 7.877 6.977 1.00 45.91 198 GLU A CA 1
ATOM 1459 C C . GLU A 1 198 ? 4.550 7.076 8.281 1.00 45.91 198 GLU A C 1
ATOM 1461 O O . GLU A 1 198 ? 3.535 7.059 8.967 1.00 45.91 198 GLU A O 1
ATOM 1466 N N . VAL A 1 199 ? 5.673 6.512 8.726 1.00 44.03 199 VAL A N 1
ATOM 1467 C CA . VAL A 1 199 ? 5.900 6.074 10.102 1.00 44.03 199 VAL A CA 1
ATOM 1468 C C . VAL A 1 199 ? 5.540 7.205 11.073 1.00 44.03 199 VAL A C 1
ATOM 1470 O O . VAL A 1 199 ? 5.179 6.932 12.206 1.00 44.03 199 VAL A O 1
ATOM 1473 N N . LYS A 1 200 ? 5.545 8.483 10.672 1.00 38.34 200 LYS A N 1
ATOM 1474 C CA . LYS A 1 200 ? 5.032 9.580 11.511 1.00 38.34 200 LYS A CA 1
ATOM 1475 C C . LYS A 1 200 ? 3.509 9.608 11.642 1.00 38.34 200 LYS A C 1
ATOM 1477 O O . LYS A 1 200 ? 3.026 9.796 12.759 1.00 38.34 200 LYS A O 1
ATOM 1482 N N . GLU A 1 201 ? 2.765 9.405 10.560 1.00 36.00 201 GLU A N 1
ATOM 1483 C CA . GLU A 1 201 ? 1.303 9.447 10.599 1.00 36.00 201 GLU A CA 1
ATOM 1484 C C . GLU A 1 201 ? 0.747 8.124 11.133 1.00 36.00 201 GLU A C 1
ATOM 1486 O O . GLU A 1 201 ? -0.050 8.145 12.067 1.00 36.00 201 GLU A O 1
ATOM 1491 N N . THR A 1 202 ? 1.307 6.982 10.712 1.00 36.03 202 THR A N 1
ATOM 1492 C CA . THR A 1 202 ? 0.956 5.655 11.235 1.00 36.03 202 THR A CA 1
ATOM 1493 C C . THR A 1 202 ? 1.308 5.501 12.712 1.00 36.03 202 THR A C 1
ATOM 1495 O O . THR A 1 202 ? 0.534 4.892 13.435 1.00 36.03 202 THR A O 1
ATOM 1498 N N . ARG A 1 203 ? 2.414 6.082 13.209 1.00 34.88 203 ARG A N 1
ATOM 1499 C CA . ARG A 1 203 ? 2.774 6.050 14.645 1.00 34.88 203 ARG A CA 1
ATOM 1500 C C . ARG A 1 203 ? 1.960 7.034 15.469 1.00 34.88 203 ARG A C 1
ATOM 1502 O O . ARG A 1 203 ? 1.748 6.782 16.647 1.00 34.88 203 ARG A O 1
ATOM 1509 N N . GLN A 1 204 ? 1.470 8.131 14.892 1.00 33.88 204 GLN A N 1
ATOM 1510 C CA . GLN A 1 204 ? 0.485 8.978 15.568 1.00 33.88 204 GLN A CA 1
ATOM 1511 C C . GLN A 1 204 ? -0.902 8.332 15.578 1.00 33.88 204 GLN A C 1
ATOM 1513 O O . GLN A 1 204 ? -1.569 8.395 16.606 1.00 33.88 204 GLN A O 1
ATOM 1518 N N . THR A 1 205 ? -1.333 7.675 14.501 1.00 39.00 205 THR A N 1
ATOM 1519 C CA . THR A 1 205 ? -2.621 6.971 14.442 1.00 39.00 205 THR A CA 1
ATOM 1520 C C . THR A 1 205 ? -2.603 5.653 15.203 1.00 39.00 205 THR A C 1
ATOM 1522 O O . THR A 1 205 ? -3.599 5.346 15.846 1.00 39.00 205 THR A O 1
ATOM 1525 N N . SER A 1 206 ? -1.496 4.903 15.208 1.00 36.72 206 SER A N 1
ATOM 1526 C CA . SER A 1 206 ? -1.329 3.688 16.015 1.00 36.72 206 SER A CA 1
ATOM 1527 C C . SER A 1 206 ? -1.213 4.054 17.482 1.00 36.72 206 SER A C 1
ATOM 1529 O O . SER A 1 206 ? -1.991 3.556 18.271 1.00 36.72 206 SER A O 1
ATOM 1531 N N . LYS A 1 207 ? -0.402 5.053 17.855 1.00 38.94 207 LYS A N 1
ATOM 1532 C CA . LYS A 1 207 ? -0.354 5.535 19.241 1.00 38.94 207 LYS A CA 1
ATOM 1533 C C . LYS A 1 207 ? -1.693 6.121 19.695 1.00 38.94 207 LYS A C 1
ATOM 1535 O O . LYS A 1 207 ? -2.057 5.925 20.846 1.00 38.94 207 LYS A O 1
ATOM 1540 N N . LYS A 1 208 ? -2.461 6.791 18.821 1.00 48.00 208 LYS A N 1
ATOM 1541 C CA . LYS A 1 208 ? -3.841 7.232 19.118 1.00 48.00 208 LYS A CA 1
ATOM 1542 C C . LYS A 1 208 ? -4.830 6.064 19.197 1.00 48.00 208 LYS A C 1
ATOM 1544 O O . LYS A 1 208 ? -5.755 6.146 19.998 1.00 48.00 208 LYS A O 1
ATOM 1549 N N . ARG A 1 209 ? -4.658 5.002 18.403 1.00 51.72 209 ARG A N 1
ATOM 1550 C CA . ARG A 1 209 ? -5.498 3.793 18.411 1.00 51.72 209 ARG A CA 1
ATOM 1551 C C . ARG A 1 209 ? -5.199 2.906 19.617 1.00 51.72 209 ARG A C 1
ATOM 1553 O O . ARG A 1 209 ? -6.128 2.562 20.325 1.00 51.72 209 ARG A O 1
ATOM 1560 N N . ASP A 1 210 ? -3.935 2.642 19.916 1.00 54.94 210 ASP A N 1
ATOM 1561 C CA . ASP A 1 210 ? -3.481 1.901 21.094 1.00 54.94 210 ASP A CA 1
ATOM 1562 C C . ASP A 1 210 ? -3.825 2.664 22.375 1.00 54.94 210 ASP A C 1
ATOM 1564 O O . ASP A 1 210 ? -4.306 2.072 23.339 1.00 54.94 210 ASP A O 1
ATOM 1568 N N . ALA A 1 211 ? -3.669 3.998 22.373 1.00 59.19 211 ALA A N 1
ATOM 1569 C CA . ALA A 1 211 ? -4.172 4.835 23.456 1.00 59.19 211 ALA A CA 1
ATOM 1570 C C . ALA A 1 211 ? -5.697 4.760 23.548 1.00 59.19 211 ALA A C 1
ATOM 1572 O O . ALA A 1 211 ? -6.202 4.638 24.650 1.00 59.19 211 ALA A O 1
ATOM 1573 N N . LYS A 1 212 ? -6.438 4.782 22.431 1.00 63.72 212 LYS A N 1
ATOM 1574 C CA . LYS A 1 212 ? -7.899 4.609 22.426 1.00 63.72 212 LYS A CA 1
ATOM 1575 C C . LYS A 1 212 ? -8.319 3.244 22.977 1.00 63.72 212 LYS A C 1
ATOM 1577 O O . LYS A 1 212 ? -9.236 3.195 23.784 1.00 63.72 212 LYS A O 1
ATOM 1582 N N . ASP A 1 213 ? -7.649 2.163 22.601 1.00 66.88 213 ASP A N 1
ATOM 1583 C CA . ASP A 1 213 ? -7.994 0.804 23.023 1.00 66.88 213 ASP A CA 1
ATOM 1584 C C . ASP A 1 213 ? -7.623 0.555 24.496 1.00 66.88 213 ASP A C 1
ATOM 1586 O O . ASP A 1 213 ? -8.390 -0.071 25.230 1.00 66.88 213 ASP A O 1
ATOM 1590 N N . ALA A 1 214 ? -6.491 1.091 24.969 1.00 74.19 214 ALA A N 1
ATOM 1591 C CA . ALA A 1 214 ? -6.121 1.067 26.386 1.00 74.19 214 ALA A CA 1
ATOM 1592 C C . ALA A 1 214 ? -7.093 1.895 27.242 1.00 74.19 214 ALA A C 1
ATOM 1594 O O . ALA A 1 214 ? -7.552 1.450 28.291 1.00 74.19 214 ALA A O 1
ATOM 1595 N N . ASP A 1 215 ? -7.453 3.078 26.761 1.00 77.81 215 ASP A N 1
ATOM 1596 C CA . ASP A 1 215 ? -8.345 4.017 27.431 1.00 77.81 215 ASP A CA 1
ATOM 1597 C C . ASP A 1 215 ? -9.805 3.522 27.449 1.00 77.81 215 ASP A C 1
ATOM 1599 O O . ASP A 1 215 ? -10.506 3.673 28.449 1.00 77.81 215 ASP A O 1
ATOM 1603 N N . LEU A 1 216 ? -10.246 2.821 26.396 1.00 79.75 216 LEU A N 1
ATOM 1604 C CA . LEU A 1 216 ? -11.529 2.114 26.354 1.00 79.75 216 LEU A CA 1
ATOM 1605 C C . LEU A 1 216 ? -11.569 0.969 27.374 1.00 79.75 216 LEU A C 1
ATOM 1607 O O . LEU A 1 216 ? -12.541 0.849 28.114 1.00 79.75 216 LEU A O 1
ATOM 1611 N N . LYS A 1 217 ? -10.510 0.150 27.460 1.00 83.94 217 LYS A N 1
ATOM 1612 C CA . LYS A 1 217 ? -10.405 -0.913 28.477 1.00 83.94 217 LYS A CA 1
ATOM 1613 C C . LYS A 1 217 ? -10.447 -0.344 29.894 1.00 83.94 217 LYS A C 1
ATOM 1615 O O . LYS A 1 217 ? -11.077 -0.930 30.772 1.00 83.94 217 LYS A O 1
ATOM 1620 N N . LEU A 1 218 ? -9.808 0.805 30.120 1.00 87.50 218 LEU A N 1
ATOM 1621 C CA . LEU A 1 218 ? -9.859 1.489 31.409 1.00 87.50 218 LEU A CA 1
ATOM 1622 C C . LEU A 1 218 ? -11.270 1.976 31.741 1.00 87.50 218 LEU A C 1
ATOM 1624 O O . LEU A 1 218 ? -11.671 1.829 32.894 1.00 87.50 218 LEU A O 1
ATOM 1628 N N . LEU A 1 219 ? -12.026 2.487 30.765 1.00 89.94 219 LEU A N 1
ATOM 1629 C CA . LEU A 1 219 ? -13.396 2.969 30.961 1.00 89.94 219 LEU A CA 1
ATOM 1630 C C . LEU A 1 219 ? -14.358 1.876 31.451 1.00 89.94 219 LEU A C 1
ATOM 1632 O O . LEU A 1 219 ? -15.198 2.153 32.304 1.00 89.94 219 LEU A O 1
ATOM 1636 N N . LEU A 1 220 ? -14.260 0.653 30.924 1.00 91.56 220 LEU A N 1
ATOM 1637 C CA . LEU A 1 220 ? -15.193 -0.430 31.257 1.00 91.56 220 LEU A CA 1
ATOM 1638 C C . LEU A 1 220 ? -15.152 -0.800 32.747 1.00 91.56 220 LEU A C 1
ATOM 1640 O O . LEU A 1 220 ? -14.098 -0.739 33.377 1.00 91.56 220 LEU A O 1
ATOM 1644 N N . GLY A 1 221 ? -16.292 -1.219 33.297 1.00 90.38 221 GLY A N 1
ATOM 1645 C CA . GLY A 1 221 ? -16.431 -1.577 34.712 1.00 90.38 221 GLY A CA 1
ATOM 1646 C C . GLY A 1 221 ? -17.104 -0.483 35.539 1.00 90.38 221 GLY A C 1
ATOM 1647 O O . GLY A 1 221 ? -17.770 0.405 34.998 1.00 90.38 221 GLY A O 1
ATOM 1648 N N . THR A 1 222 ? -16.984 -0.574 36.863 1.00 93.56 222 THR A N 1
ATOM 1649 C CA . THR A 1 222 ? -17.748 0.274 37.792 1.00 93.56 222 THR A CA 1
ATOM 1650 C C . THR A 1 222 ? -16.918 1.432 38.337 1.00 93.56 222 THR A C 1
ATOM 1652 O O . THR A 1 222 ? -15.774 1.270 38.748 1.00 93.56 222 THR A O 1
ATOM 1655 N N . TRP A 1 223 ? -17.527 2.612 38.385 1.00 94.81 223 TRP A N 1
ATOM 1656 C CA . TRP A 1 223 ? -16.922 3.867 38.808 1.00 94.81 223 TRP A CA 1
ATOM 1657 C C . TRP A 1 223 ? -17.769 4.548 39.874 1.00 94.81 223 TRP A C 1
ATOM 1659 O O . TRP A 1 223 ? -18.991 4.576 39.775 1.00 94.81 223 TRP A O 1
ATOM 1669 N N . VAL A 1 224 ? -17.127 5.164 40.864 1.00 94.62 224 VAL A N 1
ATOM 1670 C CA . VAL A 1 224 ? -17.759 6.130 41.768 1.00 94.62 224 VAL A CA 1
ATOM 1671 C C . VAL A 1 224 ? -17.670 7.507 41.130 1.00 94.62 224 VAL A C 1
ATOM 1673 O O . VAL A 1 224 ? -16.574 8.044 40.970 1.00 94.62 224 VAL A O 1
ATOM 1676 N N . VAL A 1 225 ? -18.816 8.098 40.804 1.00 92.44 225 VAL A N 1
ATOM 1677 C CA . VAL A 1 225 ? -18.915 9.427 40.195 1.00 92.44 225 VAL A CA 1
ATOM 1678 C C . VAL A 1 225 ? -19.463 10.414 41.215 1.00 92.44 225 VAL A C 1
ATOM 1680 O O . VAL A 1 225 ? -20.515 10.188 41.812 1.00 92.44 225 VAL A O 1
ATOM 1683 N N . LYS A 1 226 ? -18.747 11.523 41.411 1.00 91.88 226 LYS A N 1
ATOM 1684 C CA . LYS A 1 226 ? -19.157 12.644 42.265 1.00 91.88 226 LYS A CA 1
ATOM 1685 C C . LYS A 1 226 ? -19.263 13.916 41.437 1.00 91.88 226 LYS A C 1
ATOM 1687 O O . LYS A 1 226 ? -18.407 14.156 40.591 1.00 91.88 226 LYS A O 1
ATOM 1692 N N . SER A 1 227 ? -20.270 14.740 41.705 1.00 87.94 227 SER A N 1
ATOM 1693 C CA . SER A 1 227 ? -20.416 16.064 41.092 1.00 87.94 227 SER A CA 1
ATOM 1694 C C . SER A 1 227 ? -20.202 17.185 42.104 1.00 87.94 227 SER A C 1
ATOM 1696 O O . SER A 1 227 ? -20.525 17.016 43.281 1.00 87.94 227 SER A O 1
ATOM 1698 N N . SER A 1 228 ? -19.777 18.360 41.637 1.00 84.62 228 SER A N 1
ATOM 1699 C CA . SER A 1 228 ? -19.793 19.592 42.438 1.00 84.62 228 SER A CA 1
ATOM 1700 C C . SER A 1 228 ? -21.202 19.993 42.903 1.00 84.62 228 SER A C 1
ATOM 1702 O O . SER A 1 228 ? -21.341 20.654 43.926 1.00 84.62 228 SER A O 1
ATOM 1704 N N . GLY A 1 229 ? -22.248 19.552 42.198 1.00 78.12 229 GLY A N 1
ATOM 1705 C CA . GLY A 1 229 ? -23.657 19.772 42.542 1.00 78.12 229 GLY A CA 1
ATOM 1706 C C . GLY A 1 229 ? -24.231 18.807 43.591 1.00 78.12 229 GLY A C 1
ATOM 1707 O O . GLY A 1 229 ? -25.446 18.741 43.743 1.00 78.12 229 GLY A O 1
ATOM 1708 N N . GLY A 1 230 ? -23.395 18.024 44.283 1.00 82.12 230 GLY A N 1
ATOM 1709 C CA . GLY A 1 230 ? -23.813 17.148 45.387 1.00 82.12 230 GLY A CA 1
ATOM 1710 C C . GLY A 1 230 ? -24.234 15.727 44.994 1.00 82.12 230 GLY A C 1
ATOM 1711 O O . GLY A 1 230 ? -24.435 14.892 45.872 1.00 82.12 230 GLY A O 1
ATOM 1712 N N . TYR A 1 231 ? -24.321 15.403 43.698 1.00 85.38 231 TYR A N 1
ATOM 1713 C CA . TYR A 1 231 ? -24.503 14.015 43.257 1.00 85.38 231 TYR A CA 1
ATOM 1714 C C . TYR A 1 231 ? -23.307 13.135 43.652 1.00 85.38 231 TYR A C 1
ATOM 1716 O O . TYR A 1 231 ? -22.156 13.518 43.431 1.00 85.38 231 TYR A O 1
ATOM 1724 N N . ALA A 1 232 ? -23.589 11.933 44.156 1.00 88.44 232 ALA A N 1
ATOM 1725 C CA . ALA A 1 232 ? -22.634 10.843 44.309 1.00 88.44 232 ALA A CA 1
ATOM 1726 C C . ALA A 1 232 ? -23.335 9.508 44.013 1.00 88.44 232 ALA A C 1
ATOM 1728 O O . ALA A 1 232 ? -24.406 9.244 44.562 1.00 88.44 232 ALA A O 1
ATOM 1729 N N . GLY A 1 233 ? -22.749 8.670 43.160 1.00 89.81 233 GLY A N 1
ATOM 1730 C CA . GLY A 1 233 ? -23.312 7.358 42.831 1.00 89.81 233 GLY A CA 1
ATOM 1731 C C . GLY A 1 233 ? -22.366 6.486 42.014 1.00 89.81 233 GLY A C 1
ATOM 1732 O O . GLY A 1 233 ? -21.342 6.966 41.521 1.00 89.81 233 GLY A O 1
ATOM 1733 N N . ARG A 1 234 ? -22.700 5.197 41.881 1.00 93.50 234 ARG A N 1
ATOM 1734 C CA . ARG A 1 234 ? -21.929 4.255 41.059 1.00 93.50 234 ARG A CA 1
ATOM 1735 C C . ARG A 1 234 ? -22.457 4.156 39.637 1.00 93.50 234 ARG A C 1
ATOM 1737 O O . ARG A 1 234 ? -23.660 3.972 39.462 1.00 93.50 234 ARG A O 1
ATOM 1744 N N . TRP A 1 235 ? -21.572 4.250 38.646 1.00 93.81 235 TRP A N 1
ATOM 1745 C CA . TRP A 1 235 ? -21.871 4.049 37.223 1.00 93.81 235 TRP A CA 1
ATOM 1746 C C . TRP A 1 235 ? -21.066 2.870 36.681 1.00 93.81 235 TRP A C 1
ATOM 1748 O O . TRP A 1 235 ? -19.854 2.816 36.875 1.00 93.81 235 TRP A O 1
ATOM 1758 N N . THR A 1 236 ? -21.719 1.955 35.974 1.00 93.94 236 THR A N 1
ATOM 1759 C CA . THR A 1 236 ? -21.087 0.796 35.337 1.00 93.94 236 THR A CA 1
ATOM 1760 C C . THR A 1 236 ? -21.131 0.951 33.824 1.00 93.94 236 THR A C 1
ATOM 1762 O O . THR A 1 236 ? -22.213 1.036 33.243 1.00 93.94 236 THR A O 1
ATOM 1765 N N . PHE A 1 237 ? -19.959 0.996 33.189 1.00 92.56 237 PHE A N 1
ATOM 1766 C CA . PHE A 1 237 ? -19.797 1.081 31.737 1.00 92.56 237 PHE A CA 1
ATOM 1767 C C . PHE A 1 237 ? -19.636 -0.318 31.143 1.00 92.56 237 PHE A C 1
ATOM 1769 O O . PHE A 1 237 ? -18.744 -1.073 31.535 1.00 92.56 237 PHE A O 1
ATOM 1776 N N . HIS A 1 238 ? -20.489 -0.647 30.178 1.00 87.06 238 HIS A N 1
ATOM 1777 C CA . HIS A 1 238 ? -20.518 -1.937 29.498 1.00 87.06 238 HIS A CA 1
ATOM 1778 C C . HIS A 1 238 ? -19.930 -1.840 28.082 1.00 87.06 238 HIS A C 1
ATOM 1780 O O . HIS A 1 238 ? -20.058 -0.795 27.441 1.00 87.06 238 HIS A O 1
ATOM 1786 N N . PRO A 1 239 ? -19.319 -2.923 27.563 1.00 82.69 239 PRO A N 1
ATOM 1787 C CA . PRO A 1 239 ? -18.680 -2.938 26.242 1.00 82.69 239 PRO A CA 1
ATOM 1788 C C . PRO A 1 239 ? -19.658 -2.753 25.073 1.00 82.69 239 PRO A C 1
ATOM 1790 O O . PRO A 1 239 ? -19.240 -2.365 23.988 1.00 82.69 239 PRO A O 1
ATOM 1793 N N . ASP A 1 240 ? -20.952 -2.988 25.294 1.00 81.69 240 ASP A N 1
ATOM 1794 C CA . ASP A 1 240 ? -22.040 -2.799 24.324 1.00 81.69 240 ASP A CA 1
ATOM 1795 C C . ASP A 1 240 ? -22.429 -1.317 24.114 1.00 81.69 240 ASP A C 1
ATOM 1797 O O . ASP A 1 240 ? -23.357 -1.023 23.362 1.00 81.69 240 ASP A O 1
ATOM 1801 N N . GLY A 1 241 ? -21.744 -0.373 24.771 1.00 84.75 241 GLY A N 1
ATOM 1802 C CA . GLY A 1 241 ? -22.057 1.056 24.696 1.00 84.75 241 GLY A CA 1
ATOM 1803 C C . GLY A 1 241 ? -23.092 1.523 25.723 1.00 84.75 241 GLY A C 1
ATOM 1804 O O . GLY A 1 241 ? -23.472 2.694 25.720 1.00 84.75 241 GLY A O 1
ATOM 1805 N N . ARG A 1 242 ? -23.553 0.646 26.621 1.00 91.62 242 ARG A N 1
ATOM 1806 C CA . ARG A 1 242 ? -24.493 0.985 27.696 1.00 91.62 242 ARG A CA 1
ATOM 1807 C C . ARG A 1 242 ? -23.765 1.436 28.958 1.00 91.62 242 ARG A C 1
ATOM 1809 O O . ARG A 1 242 ? -22.690 0.941 29.293 1.00 91.62 242 ARG A O 1
ATOM 1816 N N . VAL A 1 243 ? -24.381 2.353 29.696 1.00 92.06 243 VAL A N 1
ATOM 1817 C CA . VAL A 1 243 ? -23.975 2.725 31.057 1.00 92.06 243 VAL A CA 1
ATOM 1818 C C . VAL A 1 243 ? -25.171 2.645 32.001 1.00 92.06 243 VAL A C 1
ATOM 1820 O O . VAL A 1 243 ? -26.285 3.023 31.637 1.00 92.06 243 VAL A O 1
ATOM 1823 N N . VAL A 1 244 ? -24.949 2.120 33.205 1.00 91.94 244 VAL A N 1
ATOM 1824 C CA . VAL A 1 244 ? -25.984 1.935 34.231 1.00 91.94 244 VAL A CA 1
ATOM 1825 C C . VAL A 1 244 ? -25.556 2.634 35.515 1.00 91.94 244 VAL A C 1
ATOM 1827 O O . VAL A 1 244 ? -24.488 2.343 36.042 1.00 91.94 244 VAL A O 1
ATOM 1830 N N . ALA A 1 245 ? -26.380 3.541 36.034 1.00 89.75 245 ALA A N 1
ATOM 1831 C CA . ALA A 1 245 ? -26.186 4.127 37.357 1.00 89.75 245 ALA A CA 1
ATOM 1832 C C . ALA A 1 245 ? -26.915 3.309 38.442 1.00 89.75 245 ALA A C 1
ATOM 1834 O O . ALA A 1 245 ? -27.962 2.724 38.179 1.00 89.75 245 ALA A O 1
ATOM 1835 N N . GLU A 1 246 ? -26.411 3.325 39.680 1.00 77.56 246 GLU A N 1
ATOM 1836 C CA . GLU A 1 246 ? -26.880 2.551 40.854 1.00 77.56 246 GLU A CA 1
ATOM 1837 C C . GLU A 1 246 ? -28.393 2.652 41.150 1.00 77.56 246 GLU A C 1
ATOM 1839 O O . GLU A 1 246 ? -28.963 1.775 41.789 1.00 77.56 246 GLU A O 1
ATOM 1844 N N . ARG A 1 247 ? -29.080 3.685 40.642 1.00 72.19 247 ARG A N 1
ATOM 1845 C CA . ARG A 1 247 ? -30.545 3.859 40.734 1.00 72.19 247 ARG A CA 1
ATOM 1846 C C . ARG A 1 247 ? -31.307 3.389 39.485 1.00 72.19 247 ARG A C 1
ATOM 1848 O O . ARG A 1 247 ? -32.391 3.889 39.213 1.00 72.19 247 ARG A O 1
ATOM 1855 N N . GLN A 1 248 ? -30.726 2.474 38.709 1.00 65.44 248 GLN A N 1
ATOM 1856 C CA . GLN A 1 248 ? -31.254 1.939 37.444 1.00 65.44 248 GLN A CA 1
ATOM 1857 C C . GLN A 1 248 ? -31.476 2.969 36.324 1.00 65.44 248 GLN A C 1
ATOM 1859 O O . GLN A 1 248 ? -32.070 2.646 35.297 1.00 65.44 248 GLN A O 1
ATOM 1864 N N . THR A 1 249 ? -30.955 4.190 36.454 1.00 78.06 249 THR A N 1
ATOM 1865 C CA . THR A 1 249 ? -30.889 5.109 35.315 1.00 78.06 249 THR A CA 1
ATOM 1866 C C . THR A 1 249 ? -29.927 4.528 34.291 1.00 78.06 249 THR A C 1
ATOM 1868 O O . THR A 1 249 ? -28.748 4.319 34.584 1.00 78.06 249 THR A O 1
ATOM 1871 N N . THR A 1 250 ? -30.431 4.259 33.091 1.00 88.25 250 THR A N 1
ATOM 1872 C CA . THR A 1 250 ? -29.610 3.753 31.993 1.00 88.25 250 THR A CA 1
ATOM 1873 C C . THR A 1 250 ? -29.338 4.852 30.978 1.00 88.25 250 THR A C 1
ATOM 1875 O O . THR A 1 250 ? -30.106 5.807 30.815 1.00 88.25 250 THR A O 1
ATOM 1878 N N . GLY A 1 251 ? -28.196 4.740 30.323 1.00 89.62 251 GLY A N 1
ATOM 1879 C CA . GLY A 1 251 ? -27.764 5.640 29.274 1.00 89.62 251 GLY A CA 1
ATOM 1880 C C . GLY A 1 251 ? -26.912 4.908 28.254 1.00 89.62 251 GLY A C 1
ATOM 1881 O O . GLY A 1 251 ? -26.594 3.725 28.400 1.00 89.62 251 GLY A O 1
ATOM 1882 N N . VAL A 1 252 ? -26.525 5.645 27.225 1.00 89.69 252 VAL A N 1
ATOM 1883 C CA . VAL A 1 252 ? -25.532 5.215 26.247 1.00 89.69 252 VAL A CA 1
ATOM 1884 C C . VAL A 1 252 ? -24.289 6.066 26.409 1.00 89.69 252 VAL A C 1
ATOM 1886 O O . VAL A 1 252 ? -24.381 7.272 26.641 1.00 89.69 252 VAL A O 1
ATOM 1889 N N . TRP A 1 253 ? -23.123 5.455 26.278 1.00 91.94 253 TRP A N 1
ATOM 1890 C CA . TRP A 1 253 ? -21.871 6.184 26.203 1.00 91.94 253 TRP A CA 1
ATOM 1891 C C . TRP A 1 253 ? -21.311 6.126 24.786 1.00 91.94 253 TRP A C 1
ATOM 1893 O O . TRP A 1 253 ? -21.506 5.173 24.033 1.00 91.94 253 TRP A O 1
ATOM 1903 N N . ARG A 1 254 ? -20.636 7.203 24.403 1.00 84.56 254 ARG A N 1
ATOM 1904 C CA . ARG A 1 254 ? -19.944 7.350 23.129 1.00 84.56 254 ARG A CA 1
ATOM 1905 C C . ARG A 1 254 ? -18.535 7.822 23.387 1.00 84.56 254 ARG A C 1
ATOM 1907 O O . ARG A 1 254 ? -18.281 8.615 24.290 1.00 84.56 254 ARG A O 1
ATOM 1914 N N . TYR A 1 255 ? -17.633 7.329 22.562 1.00 80.50 255 TYR A N 1
ATOM 1915 C CA . TYR A 1 255 ? -16.222 7.622 22.665 1.00 80.50 255 TYR A CA 1
ATOM 1916 C C . TYR A 1 255 ? -15.825 8.624 21.585 1.00 80.50 255 TYR A C 1
ATOM 1918 O O . TYR A 1 255 ? -15.940 8.317 20.398 1.00 80.50 255 TYR A O 1
ATOM 1926 N N . ASP A 1 256 ? -15.372 9.803 21.996 1.00 77.56 256 ASP A N 1
ATOM 1927 C CA . ASP A 1 256 ? -14.933 10.886 21.115 1.00 77.56 256 ASP A CA 1
ATOM 1928 C C . ASP A 1 256 ? -13.413 11.107 21.236 1.00 77.56 256 ASP A C 1
ATOM 1930 O O . ASP A 1 256 ? -12.739 10.452 22.037 1.00 77.56 256 ASP A O 1
ATOM 1934 N N . ALA A 1 257 ? -12.850 12.010 20.431 1.00 72.75 257 ALA A N 1
ATOM 1935 C CA . ALA A 1 257 ? -11.422 12.315 20.395 1.00 72.75 257 ALA A CA 1
ATOM 1936 C C . ALA A 1 257 ? -10.890 12.812 21.751 1.00 72.75 257 ALA A C 1
ATOM 1938 O O . ALA A 1 257 ? -9.850 12.325 22.197 1.00 72.75 257 ALA A O 1
ATOM 1939 N N . ASP A 1 258 ? -11.644 13.679 22.433 1.00 79.12 258 ASP A N 1
ATOM 1940 C CA . ASP A 1 258 ? -11.190 14.377 23.647 1.00 79.12 258 ASP A CA 1
ATOM 1941 C C . ASP A 1 258 ? -11.968 13.987 24.915 1.00 79.12 258 ASP A C 1
ATOM 1943 O O . ASP A 1 258 ? -11.550 14.290 26.035 1.00 79.12 258 ASP A O 1
ATOM 1947 N N . PHE A 1 259 ? -13.104 13.301 24.767 1.00 85.06 259 PHE A N 1
ATOM 1948 C CA . PHE A 1 259 ? -13.960 12.922 25.888 1.00 85.06 259 PHE A CA 1
ATOM 1949 C C . PHE A 1 259 ? -14.737 11.627 25.639 1.00 85.06 259 PHE A C 1
ATOM 1951 O O . PHE A 1 259 ? -14.984 11.216 24.507 1.00 85.06 259 PHE A O 1
ATOM 1958 N N . VAL A 1 260 ? -15.189 11.007 26.723 1.00 88.88 260 VAL A N 1
ATOM 1959 C CA . VAL A 1 260 ? -16.285 10.035 26.716 1.00 88.88 260 VAL A CA 1
ATOM 1960 C C . VAL A 1 260 ? -17.565 10.790 27.028 1.00 88.88 260 VAL A C 1
ATOM 1962 O O . VAL A 1 260 ? -17.631 11.469 28.047 1.00 88.88 260 VAL A O 1
ATOM 1965 N N . LYS A 1 261 ? -18.578 10.690 26.169 1.00 90.38 261 LYS A N 1
ATOM 1966 C CA . LYS A 1 261 ? -19.884 11.318 26.387 1.00 90.38 261 LYS A CA 1
ATOM 1967 C C . LYS A 1 261 ? -20.899 10.285 26.828 1.00 90.38 261 LYS A C 1
ATOM 1969 O O . LYS A 1 261 ? -21.136 9.326 26.104 1.00 90.38 261 LYS A O 1
ATOM 1974 N N . VAL A 1 262 ? -21.533 10.514 27.964 1.00 90.44 262 VAL A N 1
ATOM 1975 C CA . VAL A 1 262 ? -22.705 9.778 28.427 1.00 90.44 262 VAL A CA 1
ATOM 1976 C C . VAL A 1 262 ? -23.953 10.558 28.038 1.00 90.44 262 VAL A C 1
ATOM 1978 O O . VAL A 1 262 ? -23.977 11.782 28.125 1.00 90.44 262 VAL A O 1
ATOM 1981 N N . ILE A 1 263 ? -24.974 9.854 27.564 1.00 88.50 263 ILE A N 1
ATOM 1982 C CA . ILE A 1 263 ? -26.302 10.394 27.285 1.00 88.50 263 ILE A CA 1
ATOM 1983 C C . ILE A 1 263 ? -27.300 9.489 28.002 1.00 88.50 263 ILE A C 1
ATOM 1985 O O . ILE A 1 263 ? -27.461 8.321 27.642 1.00 88.50 263 ILE A O 1
ATOM 1989 N N . TRP A 1 264 ? -27.959 10.016 29.027 1.00 88.56 264 TRP A N 1
ATOM 1990 C CA . TRP A 1 264 ? -28.991 9.293 29.763 1.00 88.56 264 TRP A CA 1
ATOM 1991 C C . TRP A 1 264 ? -30.304 9.255 28.992 1.00 88.56 264 TRP A C 1
ATOM 1993 O O . TRP A 1 264 ? -30.588 10.124 28.168 1.00 88.56 264 TRP A O 1
ATOM 2003 N N . GLN A 1 265 ? -31.167 8.299 29.336 1.00 85.12 265 GLN A N 1
ATOM 2004 C CA . GLN A 1 265 ? -32.540 8.245 28.821 1.00 85.12 265 GLN A CA 1
ATOM 2005 C C . GLN A 1 265 ? -33.348 9.529 29.070 1.00 85.12 265 GLN A C 1
ATOM 2007 O O . GLN A 1 265 ? -34.244 9.846 28.296 1.00 85.12 265 GLN A O 1
ATOM 2012 N N . SER A 1 266 ? -33.019 10.294 30.115 1.00 81.81 266 SER A N 1
ATOM 2013 C CA . SER A 1 266 ? -33.642 11.593 30.395 1.00 81.81 266 SER A CA 1
ATOM 2014 C C . SER A 1 266 ? -33.243 12.704 29.411 1.00 81.81 266 SER A C 1
ATOM 2016 O O . SER A 1 266 ? -33.780 13.805 29.494 1.00 81.81 266 SER A O 1
ATOM 2018 N N . GLY A 1 267 ? -32.277 12.458 28.519 1.00 80.94 267 GLY A N 1
ATOM 2019 C CA . GLY A 1 267 ? -31.685 13.461 27.631 1.00 80.94 267 GLY A CA 1
ATOM 2020 C C . GLY A 1 267 ? -30.581 14.303 28.283 1.00 80.94 267 GLY A C 1
ATOM 2021 O O . GLY A 1 267 ? -29.917 15.076 27.590 1.00 80.94 267 GLY A O 1
ATOM 2022 N N . ALA A 1 268 ? -30.347 14.143 29.591 1.00 82.50 268 ALA A N 1
ATOM 2023 C CA . ALA A 1 268 ? -29.165 14.688 30.251 1.00 82.50 268 ALA A CA 1
ATOM 2024 C C . ALA A 1 268 ? -27.897 14.032 29.691 1.00 82.50 268 ALA A C 1
ATOM 2026 O O . ALA A 1 268 ? -27.917 12.871 29.272 1.00 82.50 268 ALA A O 1
ATOM 2027 N N . TRP A 1 269 ? -26.800 14.779 29.675 1.00 86.12 269 TRP A N 1
ATOM 2028 C CA . TRP A 1 269 ? -25.530 14.275 29.180 1.00 86.12 269 TRP A CA 1
ATOM 2029 C C . TRP A 1 269 ? -24.377 14.714 30.064 1.00 86.12 269 TRP A C 1
ATOM 2031 O O . TRP A 1 269 ? -24.412 15.757 30.709 1.00 86.12 269 TRP A O 1
ATOM 2041 N N . GLU A 1 270 ? -23.310 13.936 30.040 1.00 89.19 270 GLU A N 1
ATOM 2042 C CA . GLU A 1 270 ? -22.087 14.204 30.777 1.00 89.19 270 GLU A CA 1
ATOM 2043 C C . GLU A 1 270 ? -20.902 13.874 29.893 1.00 89.19 270 GLU A C 1
ATOM 2045 O O . GLU A 1 270 ? -20.985 13.043 28.989 1.00 89.19 270 GLU A O 1
ATOM 2050 N N . THR A 1 271 ? -19.783 14.531 30.148 1.00 90.31 271 THR A N 1
ATOM 2051 C CA . THR A 1 271 ? -18.513 14.208 29.512 1.00 90.31 271 THR A CA 1
ATOM 2052 C C . THR A 1 271 ? -17.482 13.844 30.559 1.00 90.31 271 THR A C 1
ATOM 2054 O O . THR A 1 271 ? -17.467 14.431 31.634 1.00 90.31 271 THR A O 1
ATOM 2057 N N . PHE A 1 272 ? -16.599 12.908 30.234 1.00 89.81 272 PHE A N 1
ATOM 2058 C CA . PHE A 1 272 ? -15.375 12.617 30.972 1.00 89.81 272 PHE A CA 1
ATOM 2059 C C . PHE A 1 272 ? -14.186 12.904 30.069 1.00 89.81 272 PHE A C 1
ATOM 2061 O O . PHE A 1 272 ? -14.139 12.412 28.945 1.00 89.81 272 PHE A O 1
ATOM 2068 N N . ALA A 1 273 ? -13.253 13.718 30.546 1.00 87.81 273 ALA A N 1
ATOM 2069 C CA . ALA A 1 273 ? -12.056 14.086 29.815 1.00 87.81 273 ALA A CA 1
ATOM 2070 C C . ALA A 1 273 ? -11.177 12.859 29.574 1.00 87.81 273 ALA A C 1
ATOM 2072 O O . ALA A 1 273 ? -11.037 11.996 30.443 1.00 87.81 273 ALA A O 1
ATOM 2073 N N . ARG A 1 274 ? -10.566 12.816 28.394 1.00 85.00 274 ARG A N 1
ATOM 2074 C CA . ARG A 1 274 ? -9.539 11.838 28.055 1.00 85.00 274 ARG A CA 1
ATOM 2075 C C . ARG A 1 274 ? -8.141 12.453 28.227 1.00 85.00 274 ARG A C 1
ATOM 2077 O O . ARG A 1 274 ? -7.992 13.661 28.036 1.00 85.00 274 ARG A O 1
ATOM 2084 N N . PRO A 1 275 ? -7.109 11.652 28.549 1.00 87.44 275 PRO A N 1
ATOM 2085 C CA . PRO A 1 275 ? -7.168 10.215 28.841 1.00 87.44 275 PRO A CA 1
ATOM 2086 C C . PRO A 1 275 ? -7.881 9.907 30.171 1.00 87.44 275 PRO A C 1
ATOM 2088 O O . PRO A 1 275 ? -7.799 10.672 31.132 1.00 87.44 275 PRO A O 1
ATOM 2091 N N . ILE A 1 276 ? -8.578 8.774 30.211 1.00 88.75 276 ILE A N 1
ATOM 2092 C CA . ILE A 1 276 ? -9.231 8.192 31.379 1.00 88.75 276 ILE A CA 1
ATOM 2093 C C . ILE A 1 276 ? -8.170 7.839 32.417 1.00 88.75 276 ILE A C 1
ATOM 2095 O O . ILE A 1 276 ? -7.205 7.117 32.169 1.00 88.75 276 ILE A O 1
ATOM 2099 N N . ASN A 1 277 ? -8.389 8.338 33.625 1.00 90.69 277 ASN A N 1
ATOM 2100 C CA . ASN A 1 277 ? -7.567 8.070 34.788 1.00 90.69 277 ASN A CA 1
ATOM 2101 C C . ASN A 1 277 ? -8.409 7.319 35.836 1.00 90.69 277 ASN A C 1
ATOM 2103 O O . ASN A 1 277 ? -9.315 7.926 36.422 1.00 90.69 277 ASN A O 1
ATOM 2107 N N . PRO A 1 278 ? -8.123 6.033 36.124 1.00 88.88 278 PRO A N 1
ATOM 2108 C CA . PRO A 1 278 ? -8.882 5.258 37.107 1.00 88.88 278 PRO A CA 1
ATOM 2109 C C . PRO A 1 278 ? -8.847 5.873 38.511 1.00 88.88 278 PRO A C 1
ATOM 2111 O O . PRO A 1 278 ? -9.790 5.699 39.274 1.00 88.88 278 PRO A O 1
ATOM 2114 N N . ASN A 1 279 ? -7.828 6.671 38.833 1.00 89.44 279 ASN A N 1
ATOM 2115 C CA . ASN A 1 279 ? -7.696 7.322 40.137 1.00 89.44 279 ASN A CA 1
ATOM 2116 C C . ASN A 1 279 ? -8.428 8.672 40.226 1.00 89.44 279 ASN A C 1
ATOM 2118 O O . ASN A 1 279 ? -8.455 9.291 41.289 1.00 89.44 279 ASN A O 1
ATOM 2122 N N . GLY A 1 280 ? -9.004 9.163 39.127 1.00 89.31 280 GLY A N 1
ATOM 2123 C CA . GLY A 1 280 ? -9.648 10.472 39.097 1.00 89.31 280 GLY A CA 1
ATOM 2124 C C . GLY A 1 280 ? -9.765 11.037 37.691 1.00 89.31 280 GLY A C 1
ATOM 2125 O O . GLY A 1 280 ? -8.932 11.836 37.268 1.00 89.31 280 GLY A O 1
ATOM 2126 N N . THR A 1 281 ? -10.824 10.661 36.981 1.00 91.38 281 THR A N 1
ATOM 2127 C CA . THR A 1 281 ? -11.180 11.247 35.686 1.00 91.38 281 THR A CA 1
ATOM 2128 C C . THR A 1 281 ? -12.107 12.437 35.899 1.00 91.38 281 THR A C 1
ATOM 2130 O O . THR A 1 281 ? -13.149 12.317 36.550 1.00 91.38 281 THR A O 1
ATOM 2133 N N . LYS A 1 282 ? -11.736 13.603 35.361 1.00 92.25 282 LYS A N 1
ATOM 2134 C CA . LYS A 1 282 ? -12.567 14.811 35.421 1.00 92.25 282 LYS A CA 1
ATOM 2135 C C . LYS A 1 282 ? -13.621 14.796 34.331 1.00 92.25 282 LYS A C 1
ATOM 2137 O O . LYS A 1 282 ? -13.406 14.239 33.263 1.00 92.25 282 LYS A O 1
ATOM 2142 N N . GLY A 1 283 ? -14.744 15.440 34.590 1.00 88.56 283 GLY A N 1
ATOM 2143 C CA . GLY A 1 283 ? -15.826 15.535 33.633 1.00 88.56 283 GLY A CA 1
ATOM 2144 C C . GLY A 1 283 ? -16.689 16.765 33.832 1.00 88.56 283 GLY A C 1
ATOM 2145 O O . GLY A 1 283 ? -16.496 17.513 34.788 1.00 88.56 283 GLY A O 1
ATOM 2146 N N . ASN A 1 284 ? -17.654 16.953 32.942 1.00 86.69 284 ASN A N 1
ATOM 2147 C CA . ASN A 1 284 ? -18.646 18.013 33.036 1.00 86.69 284 ASN A CA 1
ATOM 2148 C C . ASN A 1 284 ? -20.045 17.421 32.907 1.00 86.69 284 ASN A C 1
ATOM 2150 O O . ASN A 1 284 ? -20.281 16.556 32.068 1.00 86.69 284 ASN A O 1
ATOM 2154 N N . GLY A 1 285 ? -20.967 17.902 33.734 1.00 75.88 285 GLY A N 1
ATOM 2155 C CA . GLY A 1 285 ? -22.377 17.569 33.649 1.00 75.88 285 GLY A CA 1
ATOM 2156 C C . GLY A 1 285 ? -23.168 18.630 32.903 1.00 75.88 285 GLY A C 1
ATOM 2157 O O . GLY A 1 285 ? -23.129 19.809 33.256 1.00 75.88 285 GLY A O 1
ATOM 2158 N N . GLY A 1 286 ? -23.901 18.193 31.886 1.00 66.75 286 GLY A N 1
ATOM 2159 C CA . GLY A 1 286 ? -24.816 18.990 31.091 1.00 66.75 286 GLY A CA 1
ATOM 2160 C C . GLY A 1 286 ? -26.263 18.593 31.359 1.00 66.75 286 GLY A C 1
ATOM 2161 O O . GLY A 1 286 ? -26.825 17.703 30.725 1.00 66.75 286 GLY A O 1
ATOM 2162 N N . THR A 1 287 ? -26.916 19.339 32.244 1.00 53.81 287 THR A N 1
ATOM 2163 C CA . THR A 1 287 ? -28.301 19.740 31.957 1.00 53.81 287 THR A CA 1
ATOM 2164 C C . THR A 1 287 ? -28.237 21.136 31.332 1.00 53.81 287 THR A C 1
ATOM 2166 O O . THR A 1 287 ? -27.156 21.717 31.263 1.00 53.81 287 THR A O 1
ATOM 2169 N N . ALA A 1 288 ? -29.345 21.717 30.871 1.00 40.78 288 ALA A N 1
ATOM 2170 C CA . ALA A 1 288 ? -29.392 23.066 30.282 1.00 40.78 288 ALA A CA 1
ATOM 2171 C C . ALA A 1 288 ? -28.845 24.221 31.177 1.00 40.78 288 ALA A C 1
ATOM 2173 O O . ALA A 1 288 ? -28.985 25.390 30.832 1.00 40.78 288 ALA A O 1
ATOM 2174 N N . ARG A 1 289 ? -28.213 23.921 32.320 1.00 44.59 289 ARG A N 1
ATOM 2175 C CA . ARG A 1 289 ? -27.424 24.828 33.154 1.00 44.59 289 ARG A CA 1
ATOM 2176 C C . ARG A 1 289 ? -25.966 24.358 33.163 1.00 44.59 289 ARG A C 1
ATOM 2178 O O . ARG A 1 289 ? -25.626 23.376 33.817 1.00 44.59 289 ARG A O 1
ATOM 2185 N N . ALA A 1 290 ? -25.120 25.056 32.412 1.00 48.50 290 ALA A N 1
ATOM 2186 C CA . ALA A 1 290 ? -23.676 24.853 32.407 1.00 48.50 290 ALA A CA 1
ATOM 2187 C C . ALA A 1 290 ? -23.086 25.049 33.820 1.00 48.50 290 ALA A C 1
ATOM 2189 O O . ALA A 1 290 ? -23.472 25.991 34.510 1.00 48.50 290 ALA A O 1
ATOM 2190 N N . GLY A 1 291 ? -22.145 24.191 34.241 1.00 61.50 291 GLY A N 1
ATOM 2191 C CA . GLY A 1 291 ? -21.284 24.467 35.407 1.00 61.50 291 GLY A CA 1
ATOM 2192 C C . GLY A 1 291 ? -21.006 23.316 36.381 1.00 61.50 291 GLY A C 1
ATOM 2193 O O . GLY A 1 291 ? -20.169 23.481 37.267 1.00 61.50 291 GLY A O 1
ATOM 2194 N N . ASN A 1 292 ? -21.649 22.151 36.249 1.00 75.44 292 ASN A N 1
ATOM 2195 C CA . ASN A 1 292 ? -21.356 21.023 37.140 1.00 75.44 292 ASN A CA 1
ATOM 2196 C C . ASN A 1 292 ? -20.094 20.289 36.685 1.00 75.44 292 ASN A C 1
ATOM 2198 O O . ASN A 1 292 ? -20.044 19.784 35.566 1.00 75.44 292 ASN A O 1
ATOM 2202 N N . THR A 1 293 ? -19.097 20.179 37.560 1.00 87.50 293 THR A N 1
ATOM 2203 C CA . THR A 1 293 ? -17.911 19.354 37.311 1.00 87.50 293 THR A CA 1
ATOM 2204 C C . THR A 1 293 ? -18.100 17.981 37.935 1.00 87.50 293 THR A C 1
ATOM 2206 O O . THR A 1 293 ? -18.753 17.832 38.970 1.00 87.50 293 THR A O 1
ATOM 2209 N N . LEU A 1 294 ? -17.542 16.965 37.290 1.00 89.25 294 LEU A N 1
ATOM 2210 C CA . LEU A 1 294 ? -17.578 15.575 37.716 1.00 89.25 294 LEU A CA 1
ATOM 2211 C C . LEU A 1 294 ? -16.170 15.092 38.043 1.00 89.25 294 LEU A C 1
ATOM 2213 O O . LEU A 1 294 ? -15.184 15.512 37.436 1.00 89.25 294 LEU A O 1
ATOM 2217 N N . ASN A 1 295 ? -16.091 14.172 38.993 1.00 92.75 295 ASN A N 1
ATOM 2218 C CA . ASN A 1 295 ? -14.896 13.410 39.301 1.00 92.75 295 ASN A CA 1
ATOM 2219 C C . ASN A 1 295 ? -15.272 11.936 39.449 1.00 92.75 295 ASN A C 1
ATOM 2221 O O . ASN A 1 295 ? -16.054 11.590 40.336 1.00 92.75 295 ASN A O 1
ATOM 2225 N N . ALA A 1 296 ? -14.702 11.090 38.598 1.00 92.88 296 ALA A N 1
ATOM 2226 C CA . ALA A 1 296 ? -14.932 9.654 38.588 1.00 92.88 296 ALA A CA 1
ATOM 2227 C C . ALA A 1 296 ? -13.683 8.895 39.047 1.00 92.88 296 ALA A C 1
ATOM 2229 O O . ALA A 1 296 ? -12.583 9.175 38.578 1.00 92.88 296 ALA A O 1
ATOM 2230 N N . VAL A 1 297 ? -13.857 7.928 39.946 1.00 94.50 297 VAL A N 1
ATOM 2231 C CA . VAL A 1 297 ? -12.798 7.015 40.406 1.00 94.50 297 VAL A CA 1
ATOM 2232 C C . VAL A 1 297 ? -13.253 5.584 40.157 1.00 94.50 297 VAL A C 1
ATOM 2234 O O . VAL A 1 297 ? -14.374 5.230 40.522 1.00 94.50 297 VAL A O 1
ATOM 2237 N N . LYS A 1 298 ? -12.413 4.772 39.518 1.00 93.06 298 LYS A N 1
ATOM 2238 C CA . LYS A 1 298 ? -12.727 3.385 39.190 1.00 93.06 298 LYS A CA 1
ATOM 2239 C C . LYS A 1 298 ? -12.697 2.547 40.462 1.00 93.06 298 LYS A C 1
ATOM 2241 O O . LYS A 1 298 ? -11.781 2.665 41.273 1.00 93.06 298 LYS A O 1
ATOM 2246 N N . ILE A 1 299 ? -13.712 1.715 40.642 1.00 89.44 299 ILE A N 1
ATOM 2247 C CA . ILE A 1 299 ? -13.706 0.682 41.671 1.00 89.44 299 ILE A CA 1
ATOM 2248 C C . ILE A 1 299 ? -12.870 -0.462 41.103 1.00 89.44 299 ILE A C 1
ATOM 2250 O O . ILE A 1 299 ? -13.107 -0.872 39.968 1.00 89.44 299 ILE A O 1
ATOM 2254 N N . ALA A 1 300 ? -11.880 -0.941 41.858 1.00 76.31 300 ALA A N 1
ATOM 2255 C CA . ALA A 1 300 ? -11.181 -2.166 41.490 1.00 76.31 300 ALA A CA 1
ATOM 2256 C C . ALA A 1 300 ? -12.231 -3.267 41.304 1.00 76.31 300 ALA A C 1
ATOM 2258 O O . ALA A 1 300 ? -13.092 -3.435 42.174 1.00 76.31 300 ALA A O 1
ATOM 2259 N N . ASP A 1 301 ? -12.202 -3.955 40.161 1.00 59.28 301 ASP A N 1
ATOM 2260 C CA . ASP A 1 301 ? -13.068 -5.113 39.981 1.00 59.28 301 ASP A CA 1
ATOM 2261 C C . ASP A 1 301 ? -12.792 -6.062 41.156 1.00 59.28 301 ASP A C 1
ATOM 2263 O O . ASP A 1 301 ? -11.620 -6.254 41.503 1.00 59.28 301 ASP A O 1
ATOM 2267 N N . PRO A 1 302 ? -13.827 -6.589 41.834 1.00 48.16 302 PRO A N 1
ATOM 2268 C CA . PRO A 1 302 ? -13.590 -7.635 42.810 1.00 48.16 302 PRO A CA 1
ATOM 2269 C C . PRO A 1 302 ? -12.837 -8.739 42.072 1.00 48.16 302 PRO A C 1
ATOM 2271 O O . PRO A 1 302 ? -13.304 -9.196 41.026 1.00 48.16 302 PRO A O 1
ATOM 2274 N N . GLU A 1 303 ? -11.650 -9.102 42.569 1.00 39.59 303 GLU A N 1
ATOM 2275 C CA . GLU A 1 303 ? -10.962 -10.310 42.126 1.00 39.59 303 GLU A CA 1
ATOM 2276 C C . GLU A 1 303 ? -12.012 -11.413 42.045 1.00 39.59 303 GLU A C 1
ATOM 2278 O O . GLU A 1 303 ? -12.753 -11.635 43.007 1.00 39.59 303 GLU A O 1
ATOM 2283 N N . SER A 1 304 ? -12.140 -12.025 40.866 1.00 33.22 304 SER A N 1
ATOM 2284 C CA . SER A 1 304 ? -12.975 -13.208 40.704 1.00 33.22 304 SER A CA 1
ATOM 2285 C C . SER A 1 304 ? -12.543 -14.194 41.789 1.00 33.22 304 SER A C 1
ATOM 2287 O O . SER A 1 304 ? -11.369 -14.569 41.802 1.00 33.22 304 SER A O 1
ATOM 2289 N N . PRO A 1 305 ? -13.418 -14.565 42.738 1.00 36.19 305 PRO A N 1
ATOM 2290 C CA . PRO A 1 305 ? -13.045 -15.482 43.791 1.00 36.19 305 PRO A CA 1
ATOM 2291 C C . PRO A 1 305 ? -13.150 -16.897 43.230 1.00 36.19 305 PRO A C 1
ATOM 2293 O O . PRO A 1 305 ? -14.159 -17.548 43.441 1.00 36.19 305 PRO A O 1
ATOM 2296 N N . ASP A 1 306 ? -12.124 -17.337 42.507 1.00 37.06 306 ASP A N 1
ATOM 2297 C CA . ASP A 1 306 ? -11.848 -18.745 42.198 1.00 37.06 306 ASP A CA 1
ATOM 2298 C C . ASP A 1 306 ? -10.309 -18.875 42.217 1.00 37.06 306 ASP A C 1
ATOM 2300 O O . ASP A 1 306 ? -9.626 -18.193 41.450 1.00 37.06 306 ASP A O 1
ATOM 2304 N N . ALA A 1 307 ? -9.670 -19.486 43.223 1.00 34.75 307 ALA A N 1
ATOM 2305 C CA . ALA A 1 307 ? -9.763 -20.892 43.646 1.00 34.75 307 ALA A CA 1
ATOM 2306 C C . ALA A 1 307 ? -9.355 -21.863 42.528 1.00 34.75 307 ALA A C 1
ATOM 2308 O O . ALA A 1 307 ? -10.061 -21.927 41.502 1.00 34.75 307 ALA A O 1
#

Radius of gyration: 27.82 Å; chains: 1; bounding box: 60×68×74 Å

Sequence (307 aa):
MRNGSTIAEMLVVLCVVMLGLVMVSPAGGPSATTCTAAAAEPSEPAAKQPRPAGDALAAADKSVRELFADRLERARLPADRAKLACELLEIAQAPADSIAAERYALLLLARETAVEGRDRAAAFAASRLIAEGYMPAAADTADEQFDAAQELWRLAERIRDAGQQLKLQAAAAELYYYALPGLDGLKKVIAEKNVADEVKETRQTSKKRDAKDADLKLLLGTWVVKSSGGYAGRWTFHPDGRVVAERQTTGVWRYDADFVKVIWQSGAWETFARPINPNGTKGNGGTARAGNTLNAVKIADPESPDA